Protein AF-A0A8J3X7I3-F1 (afdb_monomer_lite)

Radius of gyration: 21.03 Å; chains: 1; bounding box: 49×40×66 Å

Sequence (236 aa):
MTLHIAAPLAALLHTAAGRTGPAEAATWFATVTGHDGFTVTDEAVADVLASQPSLATVLTDNDQQRYAGVLTAPPTEVRLLVPAQRVNHSVGAGYGAVLGELQFQTAMGTDPSHERLCGLEAHALFAWASHRGDINMRHQFAHFGVQWLSVLLNFGQRRGEQGEWTAAVDAANWLTGVVGQLLPYAMIDRKVRDNVTAALDWQRSVYAAVGDTAAVRGVEEAAAVVASFDHGPPGR

pLDDT: mean 87.76, std 11.7, range [37.84, 98.38]

Foldseek 3Di:
DPQLVVLLVQLLVCVLLVNVVSNVVSVVSNCVVPNPPDDHDPVSSVVCCLQAPDPCRLCVQVVNNVCCQQQHDRSHDPDDDQRQNRHDLLCLLVQLLVLLVSLPDVSCVVRNNSSLVSLVSSLSSLVSNVVVVRVCCVVPVLPSLLSNLSSLLVNLVVCVVVVVLVSNLVSLVSNVVSLVVLLVVLLPDVVSLVSSLVSLVSSLVSCVVVVVPVSNVVSVVSNVSSVCSVVPDDDD

Secondary structure (DSSP, 8-state):
--HHHHHHHHHHHHHHTT-HHHHHHHHHHHHHTT-TT----HHHHHHHHHHS--HHHHHHHTT-GGGHHHH---TTSSS---HHHHS-GGGHHHHHHHHHHHTT-GGGGG-HHHHHHHHHHHHHHHHHHHHTT-HHHHHTHHHHHHHHHHHHHHHHHHHHHTT-HHHHHHHHHHHHHHHHHHHHHHTT-HHHHHHHHHHHHHHHHHHHHTT-HHHHHHHHHHHHHHHHTTSPPPP-

Organism: NCBI:txid58121

Structure (mmCIF, N/CA/C/O backbone):
data_AF-A0A8J3X7I3-F1
#
_entry.id   AF-A0A8J3X7I3-F1
#
loop_
_atom_site.group_PDB
_atom_site.id
_atom_site.type_symbol
_atom_site.label_atom_id
_atom_site.label_alt_id
_atom_site.label_comp_id
_atom_site.label_asym_id
_atom_site.label_entity_id
_atom_site.label_seq_id
_atom_site.pdbx_PDB_ins_code
_atom_site.Cartn_x
_atom_site.Cartn_y
_atom_site.Cartn_z
_atom_site.occupancy
_atom_site.B_iso_or_equiv
_atom_site.auth_seq_id
_atom_site.auth_comp_id
_atom_site.auth_asym_id
_atom_site.auth_atom_id
_atom_site.pdbx_PDB_model_num
ATOM 1 N N . MET A 1 1 ? 0.019 20.765 24.587 1.00 53.16 1 MET A N 1
ATOM 2 C CA . MET A 1 1 ? -1.135 21.019 23.696 1.00 53.16 1 MET A CA 1
ATOM 3 C C . MET A 1 1 ? -1.639 19.752 22.991 1.00 53.16 1 MET A C 1
ATOM 5 O O . MET A 1 1 ? -2.819 19.674 22.708 1.00 53.16 1 MET A O 1
ATOM 9 N N . THR A 1 2 ? -0.802 18.734 22.761 1.00 65.50 2 THR A N 1
ATOM 10 C CA . THR A 1 2 ? -1.153 17.516 21.994 1.00 65.50 2 THR A CA 1
ATOM 11 C C . THR A 1 2 ? -1.944 16.447 22.764 1.00 65.50 2 THR A C 1
ATOM 13 O O . THR A 1 2 ? -2.747 15.744 22.163 1.00 65.50 2 THR A O 1
ATOM 16 N N . LEU A 1 3 ? -1.769 16.336 24.087 1.00 64.31 3 LEU A N 1
ATOM 17 C CA . LEU A 1 3 ? -2.444 15.319 24.919 1.00 64.31 3 LEU A CA 1
ATOM 18 C C . LEU A 1 3 ? -3.970 15.495 25.001 1.00 64.31 3 LEU A C 1
ATOM 20 O O . LEU A 1 3 ? -4.688 14.503 24.998 1.00 64.31 3 LEU A O 1
ATOM 24 N N . HIS A 1 4 ? -4.433 16.748 24.992 1.00 72.12 4 HIS A N 1
ATOM 25 C CA . HIS A 1 4 ? -5.846 17.144 24.985 1.00 72.12 4 HIS A CA 1
ATOM 26 C C . HIS A 1 4 ? -6.618 16.516 23.812 1.00 72.12 4 HIS A C 1
ATOM 28 O O . HIS A 1 4 ? -7.712 16.017 23.984 1.00 72.12 4 HIS A O 1
ATOM 34 N N . ILE A 1 5 ? -6.031 16.442 22.618 1.00 79.38 5 ILE A N 1
ATOM 35 C CA . ILE A 1 5 ? -6.707 15.835 21.457 1.00 79.38 5 ILE A CA 1
ATOM 36 C C . ILE A 1 5 ? -6.419 14.330 21.376 1.00 79.38 5 ILE A C 1
ATOM 38 O O . ILE A 1 5 ? -7.278 13.540 20.984 1.00 79.38 5 ILE A O 1
ATOM 42 N N . ALA A 1 6 ? -5.213 13.914 21.770 1.00 85.81 6 ALA A N 1
ATOM 43 C CA . ALA A 1 6 ? -4.769 12.535 21.619 1.00 85.81 6 ALA A CA 1
ATOM 44 C C . ALA A 1 6 ? -5.525 11.546 22.518 1.00 85.81 6 ALA A C 1
ATOM 46 O O . ALA A 1 6 ? -5.828 10.448 22.060 1.00 85.81 6 ALA A O 1
ATOM 47 N N . ALA A 1 7 ? -5.834 11.902 23.771 1.00 88.12 7 ALA A N 1
ATOM 48 C CA . ALA A 1 7 ? -6.486 10.977 24.701 1.00 88.12 7 ALA A CA 1
ATOM 49 C C . ALA A 1 7 ? -7.956 10.669 24.333 1.00 88.12 7 ALA A C 1
ATOM 51 O O . ALA A 1 7 ? -8.289 9.484 24.257 1.00 88.12 7 ALA A O 1
ATOM 52 N N . PRO A 1 8 ? -8.811 11.661 23.998 1.00 89.38 8 PRO A N 1
ATOM 53 C CA . PRO A 1 8 ? -10.155 11.403 23.471 1.00 89.38 8 PRO A CA 1
ATOM 54 C C . PRO A 1 8 ? -10.151 10.563 22.191 1.00 89.38 8 PRO A C 1
ATOM 56 O O . PRO A 1 8 ? -10.915 9.606 22.066 1.00 89.38 8 PRO A O 1
ATOM 59 N N . LEU A 1 9 ? -9.253 10.881 21.251 1.00 88.44 9 LEU A N 1
ATOM 60 C CA . LEU A 1 9 ? -9.137 10.133 20.001 1.00 88.44 9 LEU A CA 1
ATOM 61 C C . LEU A 1 9 ? -8.673 8.694 20.255 1.00 88.44 9 LEU A C 1
ATOM 63 O O . LEU A 1 9 ? -9.234 7.759 19.693 1.00 88.44 9 LEU A O 1
ATOM 67 N N . ALA A 1 10 ? -7.682 8.496 21.126 1.00 88.38 10 ALA A N 1
ATOM 68 C CA . ALA A 1 10 ? -7.236 7.164 21.510 1.00 88.38 10 ALA A CA 1
ATOM 69 C C . ALA A 1 10 ? -8.376 6.366 22.155 1.00 88.38 10 ALA A C 1
ATOM 71 O O . ALA A 1 10 ? -8.582 5.215 21.780 1.00 88.38 10 ALA A O 1
ATOM 72 N N . ALA A 1 11 ? -9.147 6.966 23.065 1.00 91.19 11 ALA A N 1
ATOM 73 C CA . ALA A 1 11 ? -10.292 6.315 23.699 1.00 91.19 11 ALA A CA 1
ATOM 74 C C . ALA A 1 11 ? -11.327 5.855 22.666 1.00 91.19 11 ALA A C 1
ATOM 76 O O . ALA A 1 11 ? -11.742 4.694 22.692 1.00 91.19 11 ALA A O 1
ATOM 77 N N . LEU A 1 12 ? -11.669 6.722 21.710 1.00 90.50 12 LEU A N 1
ATOM 78 C CA . LEU A 1 12 ? -12.562 6.388 20.604 1.00 90.50 12 LEU A CA 1
ATOM 79 C C . LEU A 1 12 ? -12.009 5.234 19.751 1.00 90.50 12 LEU A C 1
ATOM 81 O O . LEU A 1 12 ? -12.696 4.235 19.553 1.00 90.50 12 LEU A O 1
ATOM 85 N N . LEU A 1 13 ? -10.752 5.318 19.304 1.00 87.25 13 LEU A N 1
ATOM 86 C CA . LEU A 1 13 ? -10.122 4.290 18.463 1.00 87.25 13 LEU A CA 1
ATOM 87 C C . LEU A 1 13 ? -9.959 2.948 19.191 1.00 87.25 13 LEU A C 1
ATOM 89 O O . LEU A 1 13 ? -10.088 1.885 18.585 1.00 87.25 13 LEU A O 1
ATOM 93 N N . HIS A 1 14 ? -9.652 2.963 20.489 1.00 87.19 14 HIS A N 1
ATOM 94 C CA . HIS A 1 14 ? -9.585 1.752 21.305 1.00 87.19 14 HIS A CA 1
ATOM 95 C C . HIS A 1 14 ? -10.973 1.132 21.488 1.00 87.19 14 HIS A C 1
ATOM 97 O O . HIS A 1 14 ? -11.094 -0.085 21.357 1.00 87.19 14 HIS A O 1
ATOM 103 N N . THR A 1 15 ? -12.004 1.950 21.713 1.00 88.81 15 THR A N 1
ATOM 104 C CA . THR A 1 15 ? -13.397 1.491 21.833 1.00 88.81 15 THR A CA 1
ATOM 105 C C . THR A 1 15 ? -13.889 0.882 20.525 1.00 88.81 15 THR A C 1
ATOM 107 O O . THR A 1 15 ? -14.350 -0.256 20.528 1.00 88.81 15 THR A O 1
ATOM 110 N N . ALA A 1 16 ? -13.703 1.576 19.397 1.00 84.88 16 ALA A N 1
ATOM 111 C CA . ALA A 1 16 ? -14.067 1.071 18.073 1.00 84.88 16 ALA A CA 1
ATOM 112 C C . ALA A 1 16 ? -13.325 -0.226 17.726 1.00 84.88 16 ALA A C 1
ATOM 114 O O . ALA A 1 16 ? -13.896 -1.151 17.161 1.00 84.88 16 ALA A O 1
ATOM 115 N N . ALA A 1 17 ? -12.067 -0.347 18.150 1.00 79.75 17 ALA A N 1
ATOM 116 C CA . ALA A 1 17 ? -11.298 -1.575 18.002 1.00 79.75 17 ALA A CA 1
ATOM 117 C C . ALA A 1 17 ? -11.680 -2.684 19.004 1.00 79.75 17 ALA A C 1
ATOM 119 O O . ALA A 1 17 ? -11.009 -3.707 19.007 1.00 79.75 17 ALA A O 1
ATOM 120 N N . GLY A 1 18 ? -12.669 -2.505 19.888 1.00 83.00 18 GLY A N 1
ATOM 121 C CA . GLY A 1 18 ? -13.070 -3.505 20.890 1.00 83.00 18 GLY A CA 1
ATOM 122 C C . GLY A 1 18 ? -12.068 -3.715 22.038 1.00 83.00 18 GLY A C 1
ATOM 123 O O . GLY A 1 18 ? -12.099 -4.748 22.706 1.00 83.00 18 GLY A O 1
ATOM 124 N N . ARG A 1 19 ? -11.160 -2.760 22.276 1.00 83.50 19 ARG A N 1
ATOM 125 C CA . ARG A 1 19 ? -10.078 -2.837 23.277 1.00 83.50 19 ARG A CA 1
ATOM 126 C C . ARG A 1 19 ? -10.463 -2.130 24.573 1.00 83.50 19 ARG A C 1
ATOM 128 O O . ARG A 1 19 ? -10.052 -0.993 24.798 1.00 83.50 19 ARG A O 1
ATOM 135 N N . THR A 1 20 ? -11.198 -2.821 25.442 1.00 85.75 20 THR A N 1
ATOM 136 C CA . THR A 1 20 ? -11.762 -2.255 26.684 1.00 85.75 20 THR A CA 1
ATOM 137 C C . THR A 1 20 ? -10.710 -1.652 27.621 1.00 85.75 20 THR A C 1
ATOM 139 O O . THR A 1 20 ? -10.791 -0.470 27.930 1.00 85.75 20 THR A O 1
ATOM 142 N N . GLY A 1 21 ? -9.666 -2.397 28.002 1.00 86.56 21 GLY A N 1
ATOM 143 C CA . GLY A 1 21 ? -8.639 -1.897 28.934 1.00 86.56 21 GLY A CA 1
ATOM 144 C C . GLY A 1 21 ? -7.911 -0.629 28.447 1.00 86.56 21 GLY A C 1
ATOM 145 O O . GLY A 1 21 ? -7.879 0.376 29.157 1.00 86.56 21 GLY A O 1
ATOM 146 N N . PRO A 1 22 ? -7.345 -0.618 27.225 1.00 87.88 22 PRO A N 1
ATOM 147 C CA . PRO A 1 22 ? -6.772 0.595 26.641 1.00 87.88 22 PRO A CA 1
ATOM 148 C C . PRO A 1 22 ? -7.774 1.746 26.449 1.00 87.88 22 PRO A C 1
ATOM 150 O O . PRO A 1 22 ? -7.390 2.904 26.609 1.00 87.88 22 PRO A O 1
ATOM 153 N N . ALA A 1 23 ? -9.042 1.453 26.132 1.00 89.25 23 ALA A N 1
ATOM 154 C CA . ALA A 1 23 ? -10.087 2.470 26.007 1.00 89.25 23 ALA A CA 1
ATOM 155 C C . ALA A 1 23 ? -10.392 3.141 27.352 1.00 89.25 23 ALA A C 1
ATOM 157 O O . ALA A 1 23 ? -10.461 4.369 27.420 1.00 89.25 23 ALA A O 1
ATOM 158 N N . GLU A 1 24 ? -10.500 2.360 28.428 1.00 90.19 24 GLU A N 1
ATOM 159 C CA . GLU A 1 24 ? -10.678 2.865 29.794 1.00 90.19 24 GLU A CA 1
ATOM 160 C C . GLU A 1 24 ? -9.490 3.732 30.223 1.00 90.19 24 GLU A C 1
ATOM 162 O O . GLU A 1 24 ? -9.681 4.840 30.726 1.00 90.19 24 GLU A O 1
ATOM 167 N N . ALA A 1 25 ? -8.260 3.280 29.954 1.00 89.88 25 ALA A N 1
ATOM 168 C CA . ALA A 1 25 ? -7.055 4.049 30.258 1.00 89.88 25 ALA A CA 1
ATOM 169 C C . ALA A 1 25 ? -7.019 5.386 29.497 1.00 89.88 25 ALA A C 1
ATOM 171 O O . ALA A 1 25 ? -6.748 6.431 30.088 1.00 89.88 25 ALA A O 1
ATOM 172 N N . ALA A 1 26 ? -7.324 5.376 28.197 1.00 91.00 26 ALA A N 1
ATOM 173 C CA . ALA A 1 26 ? -7.368 6.590 27.385 1.00 91.00 26 ALA A CA 1
ATOM 174 C C . ALA A 1 26 ? -8.502 7.539 27.811 1.00 91.00 26 ALA A C 1
ATOM 176 O O . ALA A 1 26 ? -8.297 8.751 27.850 1.00 91.00 26 ALA A O 1
ATOM 177 N N . THR A 1 27 ? -9.659 6.997 28.204 1.00 90.81 27 THR A N 1
ATOM 178 C CA . THR A 1 27 ? -10.784 7.772 28.757 1.00 90.81 27 THR A CA 1
ATOM 179 C C . THR A 1 27 ? -10.383 8.439 30.069 1.00 90.81 27 THR A C 1
ATOM 181 O O . THR A 1 27 ? -10.600 9.635 30.241 1.00 90.81 27 THR A O 1
ATOM 184 N N . TRP A 1 28 ? -9.711 7.710 30.966 1.00 91.00 28 TRP A N 1
ATOM 185 C CA . TRP A 1 28 ? -9.169 8.279 32.200 1.00 91.00 28 TRP A CA 1
ATOM 186 C C . TRP A 1 28 ? -8.183 9.421 31.920 1.00 91.00 28 TRP A C 1
ATOM 188 O O . TRP A 1 28 ? -8.292 10.489 32.526 1.00 91.00 28 TRP A O 1
ATOM 198 N N . PHE A 1 29 ? -7.269 9.235 30.958 1.00 89.50 29 PHE A N 1
ATOM 199 C CA . PHE A 1 29 ? -6.343 10.287 30.529 1.00 89.50 29 PHE A CA 1
ATOM 200 C C . PHE A 1 29 ? -7.062 11.509 29.941 1.00 89.50 29 PHE A C 1
ATOM 202 O O . PHE A 1 29 ? -6.648 12.638 30.208 1.00 89.50 29 PHE A O 1
ATOM 209 N N . ALA A 1 30 ? -8.133 11.314 29.170 1.00 89.69 30 ALA A N 1
ATOM 210 C CA . ALA A 1 30 ? -8.941 12.408 28.633 1.00 89.69 30 ALA A CA 1
ATOM 211 C C . ALA A 1 30 ? -9.572 13.233 29.766 1.00 89.69 30 ALA A C 1
ATOM 213 O O . ALA A 1 30 ? -9.438 14.458 29.777 1.00 89.69 30 ALA A O 1
ATOM 214 N N . THR A 1 31 ? -10.155 12.570 30.769 1.00 87.62 31 THR A N 1
ATOM 215 C CA . THR A 1 31 ? -10.728 13.231 31.950 1.00 87.62 31 THR A CA 1
ATOM 216 C C . THR A 1 31 ? -9.675 14.053 32.694 1.00 87.62 31 THR A C 1
ATOM 218 O O . THR A 1 31 ? -9.829 15.262 32.848 1.00 87.62 31 THR A O 1
ATOM 221 N N . VAL A 1 32 ? -8.539 13.452 33.076 1.00 88.44 32 VAL A N 1
ATOM 222 C CA . VAL A 1 32 ? -7.513 14.156 33.881 1.00 88.44 32 VAL A CA 1
ATOM 223 C C . VAL A 1 32 ? -6.770 15.257 33.111 1.00 88.44 32 VAL A C 1
ATOM 225 O O . VAL A 1 32 ? -6.079 16.070 33.723 1.00 88.44 32 VAL A O 1
ATOM 228 N N . THR A 1 33 ? -6.893 15.299 31.780 1.00 87.50 33 THR A N 1
ATOM 229 C CA . THR A 1 33 ? -6.315 16.353 30.925 1.00 87.50 33 THR A CA 1
ATOM 230 C C . THR A 1 33 ? -7.308 17.459 30.556 1.00 87.50 33 THR A C 1
ATOM 232 O O . THR A 1 33 ? -6.971 18.325 29.746 1.00 87.50 33 THR A O 1
ATOM 235 N N . GLY A 1 34 ? -8.487 17.487 31.190 1.00 84.56 34 GLY A N 1
ATOM 236 C CA . GLY A 1 34 ? -9.445 18.592 31.090 1.00 84.56 34 GLY A CA 1
ATOM 237 C C . GLY A 1 34 ? -10.689 18.301 30.252 1.00 84.56 34 GLY A C 1
ATOM 238 O O . GLY A 1 34 ? -11.393 19.242 29.893 1.00 84.56 34 GLY A O 1
ATOM 239 N N . HIS A 1 35 ? -10.977 17.032 29.940 1.00 84.00 35 HIS A N 1
ATOM 240 C CA . HIS A 1 35 ? -12.258 16.621 29.358 1.00 84.00 35 HIS A CA 1
ATOM 241 C C . HIS A 1 35 ? -13.149 15.943 30.395 1.00 84.00 35 HIS A C 1
ATOM 243 O O . HIS A 1 35 ? -13.498 14.767 30.268 1.00 84.00 35 HIS A O 1
ATOM 249 N N . ASP A 1 36 ? -13.511 16.684 31.438 1.00 81.44 36 ASP A N 1
ATOM 250 C CA . ASP A 1 36 ? -14.436 16.184 32.450 1.00 81.44 36 ASP A CA 1
ATOM 251 C C . ASP A 1 36 ? -15.748 15.722 31.801 1.00 81.44 36 ASP A C 1
ATOM 253 O O . ASP A 1 36 ? -16.371 16.442 31.021 1.00 81.44 36 ASP A O 1
ATOM 257 N N . GLY A 1 37 ? -16.156 14.488 32.107 1.00 77.69 37 GLY A N 1
ATOM 258 C CA . GLY A 1 37 ? -17.366 13.885 31.545 1.00 77.69 37 GLY A CA 1
ATOM 259 C C . GLY A 1 37 ? -17.243 13.415 30.091 1.00 77.69 37 GLY A C 1
ATOM 260 O O . GLY A 1 37 ? -18.266 13.109 29.477 1.00 77.69 37 GLY A O 1
ATOM 261 N N . PHE A 1 38 ? -16.030 13.334 29.529 1.00 85.12 38 PHE A N 1
ATOM 262 C CA . PHE A 1 38 ? -15.828 12.721 28.218 1.00 85.12 38 PHE A CA 1
ATOM 263 C C . PHE A 1 38 ? -16.335 11.280 28.201 1.00 85.12 38 PHE A C 1
ATOM 265 O O . PHE A 1 38 ? -15.964 10.452 29.034 1.00 85.12 38 PHE A O 1
ATOM 272 N N . THR A 1 39 ? -17.169 10.988 27.210 1.00 86.88 39 THR A N 1
ATOM 273 C CA . THR A 1 39 ? -17.680 9.651 26.931 1.00 86.88 39 THR A CA 1
ATOM 274 C C . THR A 1 39 ? -17.579 9.396 25.437 1.00 86.88 39 THR A C 1
ATOM 276 O O . THR A 1 39 ? -17.809 10.287 24.619 1.00 86.88 39 THR A O 1
ATOM 279 N N . VAL A 1 40 ? -17.195 8.174 25.083 1.00 89.56 40 VAL A N 1
ATOM 280 C CA . VAL A 1 40 ? -17.241 7.708 23.700 1.00 89.56 40 VAL A CA 1
ATOM 281 C C . VAL A 1 40 ? -18.683 7.311 23.397 1.00 89.56 40 VAL A C 1
ATOM 283 O O . VAL A 1 40 ? -19.269 6.532 24.145 1.00 89.56 40 VAL A O 1
ATOM 286 N N . THR A 1 41 ? -19.259 7.862 22.330 1.00 91.38 41 THR A N 1
ATOM 287 C CA . THR A 1 41 ? -20.628 7.548 21.903 1.00 91.38 41 THR A CA 1
ATOM 288 C C . THR A 1 41 ? -20.638 6.417 20.878 1.00 91.38 41 THR A C 1
ATOM 290 O O . THR A 1 41 ? -19.695 6.269 20.097 1.00 91.38 41 THR A O 1
ATOM 293 N N . ASP A 1 42 ? -21.732 5.655 20.836 1.00 89.88 42 ASP A N 1
ATOM 294 C CA . ASP A 1 42 ? -21.923 4.590 19.842 1.00 89.88 42 ASP A CA 1
ATOM 295 C C . ASP A 1 42 ? -21.912 5.135 18.404 1.00 89.88 42 ASP A C 1
ATOM 297 O O . ASP A 1 42 ? -21.394 4.488 17.500 1.00 89.88 42 ASP A O 1
ATOM 301 N N . GLU A 1 43 ? -22.426 6.352 18.197 1.00 91.31 43 GLU A N 1
ATOM 302 C CA . GLU A 1 43 ? -22.405 7.047 16.903 1.00 91.31 43 GLU A CA 1
ATOM 303 C C . GLU A 1 43 ? -20.971 7.328 16.433 1.00 91.31 43 GLU A C 1
ATOM 305 O O . GLU A 1 43 ? -20.599 6.946 15.327 1.00 91.31 43 GLU A O 1
ATOM 310 N N . ALA A 1 44 ? -20.117 7.886 17.300 1.00 87.31 44 ALA A N 1
ATOM 311 C CA . ALA A 1 44 ? -18.719 8.138 16.955 1.00 87.31 44 ALA A CA 1
ATOM 312 C C . ALA A 1 44 ? -17.954 6.833 16.676 1.00 87.31 44 ALA A C 1
ATOM 314 O O . ALA A 1 44 ? -17.072 6.790 15.816 1.00 87.31 44 ALA A O 1
ATOM 315 N N . VAL A 1 45 ? -18.285 5.756 17.397 1.00 86.44 45 VAL A N 1
ATOM 316 C CA . VAL A 1 45 ? -17.730 4.421 17.139 1.00 86.44 45 VAL A CA 1
ATOM 317 C C . VAL A 1 45 ? -18.165 3.906 15.769 1.00 86.44 45 VAL A C 1
ATOM 319 O O . VAL A 1 45 ? -17.321 3.409 15.021 1.00 86.44 45 VAL A O 1
ATOM 322 N N . ALA A 1 46 ? -19.445 4.048 15.421 1.00 84.00 46 ALA A N 1
ATOM 323 C CA . ALA A 1 46 ? -19.968 3.649 14.119 1.00 84.00 46 ALA A CA 1
ATOM 324 C C . ALA A 1 46 ? -19.286 4.414 12.973 1.00 84.00 46 ALA A C 1
ATOM 326 O O . ALA A 1 46 ? -18.876 3.789 11.995 1.00 84.00 46 ALA A O 1
ATOM 327 N N . ASP A 1 47 ? -19.066 5.722 13.125 1.00 84.00 47 ASP A N 1
ATOM 328 C CA . ASP A 1 47 ? -18.361 6.546 12.134 1.00 84.00 47 ASP A CA 1
ATOM 329 C C . ASP A 1 47 ? -16.903 6.103 11.927 1.00 84.00 47 ASP A C 1
ATOM 331 O O . ASP A 1 47 ? -16.398 6.039 10.798 1.00 84.00 47 ASP A O 1
ATOM 335 N N . VAL A 1 48 ? -16.203 5.750 13.011 1.00 84.31 48 VAL A N 1
ATOM 336 C CA . VAL A 1 48 ? -14.844 5.196 12.915 1.00 84.31 48 VAL A CA 1
ATOM 337 C C . VAL A 1 48 ? -14.858 3.850 12.202 1.00 84.31 48 VAL A C 1
ATOM 339 O O . VAL A 1 48 ? -14.050 3.641 11.303 1.00 84.31 48 VAL A O 1
ATOM 342 N N . LEU A 1 49 ? -15.777 2.951 12.553 1.00 79.56 49 LEU A N 1
ATOM 343 C CA . LEU A 1 49 ? -15.867 1.633 11.922 1.00 79.56 49 LEU A CA 1
ATOM 344 C C . LEU A 1 49 ? -16.230 1.720 10.435 1.00 79.56 49 LEU A C 1
ATOM 346 O O . LEU A 1 49 ? -15.676 0.967 9.638 1.00 79.56 49 LEU A O 1
ATOM 350 N N . ALA A 1 50 ? -17.096 2.661 10.056 1.00 76.88 50 ALA A N 1
ATOM 351 C CA . ALA A 1 50 ? -17.456 2.912 8.663 1.00 76.88 50 ALA A CA 1
ATOM 352 C C . ALA A 1 50 ? -16.289 3.497 7.849 1.00 76.88 50 ALA A C 1
ATOM 354 O O . ALA A 1 50 ? -16.152 3.223 6.662 1.00 76.88 50 ALA A O 1
ATOM 355 N N . SER A 1 51 ? -15.427 4.304 8.472 1.00 75.19 51 SER A N 1
ATOM 356 C CA . SER A 1 51 ? -14.279 4.921 7.791 1.00 75.19 51 SER A CA 1
ATOM 357 C C . SER A 1 51 ? -12.996 4.080 7.845 1.00 75.19 51 SER A C 1
ATOM 359 O O . SER A 1 51 ? -12.082 4.298 7.037 1.00 75.19 51 SER A O 1
ATOM 361 N N . GLN A 1 52 ? 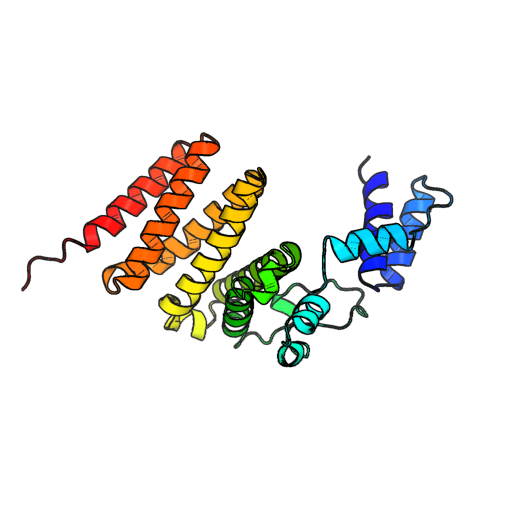-12.911 3.135 8.784 1.00 78.75 52 GLN A N 1
ATOM 362 C CA . GLN A 1 52 ? -11.764 2.266 9.049 1.00 78.75 52 GLN A CA 1
ATOM 363 C C . GLN A 1 52 ? -12.247 0.847 9.396 1.00 78.75 52 GLN A C 1
ATOM 365 O O . GLN A 1 52 ? -12.221 0.449 10.566 1.00 78.75 52 GLN A O 1
ATOM 370 N N . PRO A 1 53 ? -12.678 0.063 8.393 1.00 80.19 53 PRO A N 1
ATOM 371 C CA . PRO A 1 53 ? -13.115 -1.304 8.628 1.00 80.19 53 PRO A CA 1
ATOM 372 C C . PRO A 1 53 ? -11.961 -2.142 9.186 1.00 80.19 53 PRO A C 1
ATOM 374 O O . PRO A 1 53 ? -10.783 -1.912 8.896 1.00 80.19 53 PRO A O 1
ATOM 377 N N . SER A 1 54 ? -12.293 -3.156 9.980 1.00 82.75 54 SER A N 1
ATOM 378 C CA . SER A 1 54 ? -11.300 -4.140 10.411 1.00 82.75 54 SER A CA 1
ATOM 379 C C . SER A 1 54 ? -10.992 -5.120 9.276 1.00 82.75 54 SER A C 1
ATOM 381 O O . SER A 1 54 ? -11.861 -5.422 8.459 1.00 82.75 54 SER A O 1
ATOM 383 N N . LEU A 1 55 ? -9.790 -5.709 9.255 1.00 86.62 55 LEU A N 1
ATOM 384 C CA . LEU A 1 55 ? -9.475 -6.739 8.257 1.00 86.62 55 LEU A CA 1
ATOM 385 C C . LEU A 1 55 ? -10.406 -7.959 8.384 1.00 86.62 55 LEU A C 1
ATOM 387 O O . LEU A 1 55 ? -10.734 -8.582 7.383 1.00 86.62 55 LEU A O 1
ATOM 391 N N . ALA A 1 56 ? -10.887 -8.276 9.590 1.00 85.75 56 ALA A N 1
ATOM 392 C CA . ALA A 1 56 ? -11.877 -9.336 9.792 1.00 85.75 56 ALA A CA 1
ATOM 393 C C . ALA A 1 56 ? -13.222 -9.016 9.121 1.00 85.75 56 ALA A C 1
ATOM 395 O O . ALA A 1 56 ? -13.815 -9.899 8.500 1.00 85.75 56 ALA A O 1
ATOM 396 N N . THR A 1 57 ? -13.667 -7.759 9.206 1.00 84.12 57 THR A N 1
ATOM 397 C CA . THR A 1 57 ? -14.865 -7.256 8.517 1.00 84.12 57 THR A CA 1
ATOM 398 C C . THR A 1 57 ? -14.689 -7.372 7.009 1.00 84.12 57 THR A C 1
ATOM 400 O O . THR A 1 57 ? -15.455 -8.077 6.364 1.00 84.12 57 THR A O 1
ATOM 403 N N . VAL A 1 58 ? -13.596 -6.821 6.466 1.00 87.12 58 VAL A N 1
ATOM 404 C CA . VAL A 1 58 ? -13.310 -6.862 5.022 1.00 87.12 58 VAL A CA 1
ATOM 405 C C . VAL A 1 58 ? -13.272 -8.296 4.486 1.00 87.12 58 VAL A C 1
ATOM 407 O O . VAL A 1 58 ? -13.859 -8.578 3.443 1.00 87.12 58 VAL A O 1
ATOM 410 N N . LEU A 1 59 ? -12.623 -9.221 5.203 1.00 89.25 59 LEU A N 1
ATOM 411 C CA . LEU A 1 59 ? -12.579 -10.633 4.811 1.00 89.25 59 LEU A CA 1
ATOM 412 C C . LEU A 1 59 ? -13.952 -11.311 4.891 1.00 89.25 59 LEU A C 1
ATOM 414 O O . LEU A 1 59 ? -14.220 -12.212 4.102 1.00 89.25 59 LEU A O 1
ATOM 418 N N . THR A 1 60 ? -14.806 -10.915 5.835 1.00 88.19 60 THR A N 1
ATOM 419 C CA . THR A 1 60 ? -16.162 -11.466 5.964 1.00 88.19 60 THR A CA 1
ATOM 420 C C . THR A 1 60 ? -17.060 -10.978 4.840 1.00 88.19 60 THR A C 1
ATOM 422 O O . THR A 1 60 ? -17.720 -11.795 4.207 1.00 88.19 60 THR A O 1
ATOM 425 N N . ASP A 1 61 ? -17.016 -9.685 4.540 1.00 85.88 61 ASP A N 1
ATOM 426 C CA . ASP A 1 61 ? -17.872 -9.061 3.529 1.00 85.88 61 ASP A CA 1
ATOM 427 C C . ASP A 1 61 ? -17.504 -9.475 2.094 1.00 85.88 61 ASP A C 1
ATOM 429 O O . ASP A 1 61 ? -18.282 -9.266 1.170 1.00 85.88 61 ASP A O 1
ATOM 433 N N . ASN A 1 62 ? -16.325 -10.080 1.903 1.00 85.81 62 ASN A N 1
ATOM 434 C CA . ASN A 1 62 ? -15.817 -10.533 0.603 1.00 85.81 62 ASN A CA 1
ATOM 435 C C . ASN A 1 62 ? -15.665 -12.062 0.500 1.00 85.81 62 ASN A C 1
ATOM 437 O O . ASN A 1 62 ? -14.927 -12.553 -0.359 1.00 85.81 62 ASN A O 1
ATOM 441 N N . ASP A 1 63 ? -16.323 -12.824 1.380 1.00 88.31 63 ASP A N 1
ATOM 442 C CA . ASP A 1 63 ? -16.305 -14.297 1.379 1.00 88.31 63 ASP A CA 1
ATOM 443 C C . ASP A 1 63 ? -14.890 -14.913 1.459 1.00 88.31 63 ASP A C 1
ATOM 445 O O . ASP A 1 63 ? -14.574 -15.953 0.873 1.00 88.31 63 ASP A O 1
ATOM 449 N N . GLN A 1 64 ? -13.999 -14.260 2.209 1.00 90.06 64 GLN A N 1
ATOM 450 C CA . GLN A 1 64 ? -12.606 -14.660 2.423 1.00 90.06 64 GLN A CA 1
ATOM 451 C C . GLN A 1 64 ? -12.327 -15.117 3.865 1.00 90.06 64 GLN A C 1
ATOM 453 O O . GLN A 1 64 ? -11.179 -15.092 4.324 1.00 90.06 64 GLN A O 1
ATOM 458 N N . GLN A 1 65 ? -13.343 -15.599 4.590 1.00 88.19 65 GLN A N 1
ATOM 459 C CA . GLN A 1 65 ? -13.233 -15.990 6.006 1.00 88.19 65 GLN A CA 1
ATOM 460 C C . GLN A 1 65 ? -12.195 -17.102 6.240 1.00 88.19 65 GLN A C 1
ATOM 462 O O . GLN A 1 65 ? -11.640 -17.216 7.333 1.00 88.19 65 GLN A O 1
ATOM 467 N N . ARG A 1 66 ? -11.848 -17.874 5.200 1.00 90.94 66 ARG A N 1
ATOM 468 C CA . ARG A 1 66 ? -10.758 -18.866 5.229 1.00 90.94 66 ARG A CA 1
ATOM 469 C C . ARG A 1 66 ? -9.401 -18.287 5.648 1.00 90.94 66 ARG A C 1
ATOM 471 O O . ARG A 1 66 ? -8.569 -19.029 6.159 1.00 90.94 66 ARG A O 1
ATOM 478 N N . TYR A 1 67 ? -9.172 -16.987 5.448 1.00 88.56 67 TYR A N 1
ATOM 479 C CA . TYR A 1 67 ? -7.931 -16.322 5.853 1.00 88.56 67 TYR A CA 1
ATOM 480 C C . TYR A 1 67 ? -8.012 -15.671 7.237 1.00 88.56 67 TYR A C 1
ATOM 482 O O . TYR A 1 67 ? -6.977 -15.276 7.775 1.00 88.56 67 TYR A O 1
ATOM 490 N N . ALA A 1 68 ? -9.201 -15.581 7.846 1.00 85.31 68 ALA A N 1
ATOM 491 C CA . ALA A 1 68 ? -9.394 -14.871 9.109 1.00 85.31 68 ALA A CA 1
ATOM 492 C C . ALA A 1 68 ? -8.512 -15.442 10.229 1.00 85.31 68 ALA A C 1
ATOM 494 O O . ALA A 1 68 ? -7.860 -14.684 10.942 1.00 85.31 68 ALA A O 1
ATOM 495 N N . GLY A 1 69 ? -8.393 -16.771 10.318 1.00 82.56 69 GLY A N 1
ATOM 496 C CA . GLY A 1 69 ? -7.575 -17.436 11.339 1.00 82.56 69 GLY A CA 1
ATOM 497 C C . GLY A 1 69 ? -6.061 -17.201 11.230 1.00 82.56 69 GLY A C 1
ATOM 498 O O . GLY A 1 69 ? -5.336 -17.595 12.137 1.00 82.56 69 GLY A O 1
ATOM 499 N N . VAL A 1 70 ? -5.577 -16.589 10.142 1.00 85.12 70 VAL A N 1
ATOM 500 C CA . VAL A 1 70 ? -4.143 -16.325 9.921 1.00 85.12 70 VAL A CA 1
ATOM 501 C C . VAL A 1 70 ? -3.841 -14.837 9.750 1.00 85.12 70 VAL A C 1
ATOM 503 O O . VAL A 1 70 ? -2.788 -14.367 10.167 1.00 85.12 70 VAL A O 1
ATOM 506 N N . LEU A 1 71 ? -4.746 -14.081 9.128 1.00 85.75 71 LEU A N 1
ATOM 507 C CA . LEU A 1 71 ? -4.540 -12.660 8.839 1.00 85.75 71 LEU A CA 1
ATOM 508 C C . LEU A 1 71 ? -5.122 -11.736 9.895 1.00 85.75 71 LEU A C 1
ATOM 510 O O . LEU A 1 71 ? -4.802 -10.549 9.896 1.00 85.75 71 LEU A O 1
ATOM 514 N N . THR A 1 72 ? -5.956 -12.251 10.792 1.00 84.69 72 THR A N 1
ATOM 515 C CA . THR A 1 72 ? -6.599 -11.459 11.838 1.00 84.69 72 THR A CA 1
ATOM 516 C C . THR A 1 72 ? -6.226 -12.004 13.207 1.00 84.69 72 THR A C 1
ATOM 518 O O . THR A 1 72 ? -5.794 -13.145 13.349 1.00 84.69 72 THR A O 1
ATOM 521 N N . ALA A 1 73 ? -6.370 -11.162 14.219 1.00 76.75 73 ALA A N 1
ATOM 522 C CA . ALA A 1 73 ? -6.243 -11.550 15.611 1.00 76.75 73 ALA A CA 1
ATOM 523 C C . ALA A 1 73 ? -7.417 -10.933 16.373 1.00 76.75 73 ALA A C 1
ATOM 525 O O . ALA A 1 73 ? -7.880 -9.852 15.987 1.00 76.75 73 ALA A O 1
ATOM 526 N N . PRO A 1 74 ? -7.915 -11.591 17.432 1.00 69.12 74 PRO A N 1
ATOM 527 C CA . PRO A 1 74 ? -8.944 -10.993 18.257 1.00 69.12 74 PRO A CA 1
ATOM 528 C C . PRO A 1 74 ? -8.429 -9.669 18.847 1.00 69.12 74 PRO A C 1
ATOM 530 O O . PRO A 1 74 ? -7.252 -9.565 19.204 1.00 69.12 74 PRO A O 1
ATOM 533 N N . PRO A 1 75 ? -9.300 -8.664 19.019 1.00 63.06 75 PRO A N 1
ATOM 534 C CA . PRO A 1 75 ? -8.933 -7.369 19.594 1.00 63.06 75 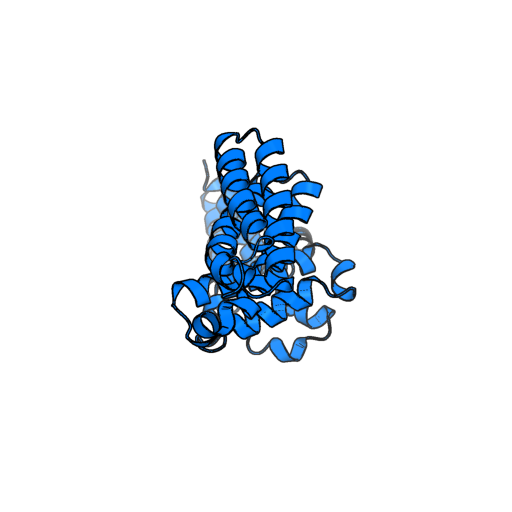PRO A CA 1
ATOM 535 C C . PRO A 1 75 ? -8.582 -7.432 21.090 1.00 63.06 75 PRO A C 1
ATOM 537 O O . PRO A 1 75 ? -8.436 -6.409 21.746 1.00 63.06 75 PRO A O 1
ATOM 540 N N . THR A 1 76 ? -8.450 -8.626 21.661 1.00 57.22 76 THR A N 1
ATOM 541 C CA . THR A 1 76 ? -8.311 -8.863 23.099 1.00 57.22 76 THR A CA 1
ATOM 542 C C . THR A 1 76 ? -6.931 -8.519 23.659 1.00 57.22 76 THR A C 1
ATOM 544 O O . THR A 1 76 ? -6.741 -8.574 24.871 1.00 57.22 76 THR A O 1
ATOM 547 N N . GLU A 1 77 ? -5.955 -8.167 22.820 1.00 48.56 77 GLU A N 1
ATOM 548 C CA . GLU A 1 77 ? -4.613 -7.815 23.280 1.00 48.56 77 GLU A CA 1
ATOM 549 C C . GLU A 1 77 ? -4.428 -6.301 23.474 1.00 48.56 77 GLU A C 1
ATOM 551 O O . GLU A 1 77 ? -4.814 -5.469 22.654 1.00 48.56 77 GLU A O 1
ATOM 556 N N . VAL A 1 78 ? -3.717 -5.935 24.546 1.00 48.91 78 VAL A N 1
ATOM 557 C CA . VAL A 1 78 ? -3.217 -4.567 24.807 1.00 48.91 78 VAL A CA 1
ATOM 558 C C . VAL A 1 78 ? -2.235 -4.101 23.708 1.00 48.91 78 VAL A C 1
ATOM 560 O O . VAL A 1 78 ? -1.869 -2.928 23.642 1.00 48.91 78 VAL A O 1
ATOM 563 N N . ARG A 1 79 ? -1.813 -5.000 22.806 1.00 53.84 79 ARG A N 1
ATOM 564 C CA . ARG A 1 79 ? -0.891 -4.732 21.699 1.00 53.84 79 ARG A CA 1
ATOM 565 C C . ARG A 1 79 ? -1.638 -4.545 20.378 1.00 53.84 79 ARG A C 1
ATOM 567 O O . ARG A 1 79 ? -2.396 -5.405 19.950 1.00 53.84 79 ARG A O 1
ATOM 574 N N . LEU A 1 80 ? -1.359 -3.432 19.696 1.00 61.53 80 LEU A N 1
ATOM 575 C CA . LEU A 1 80 ? -1.652 -3.284 18.270 1.00 61.53 80 LEU A CA 1
ATOM 576 C C . LEU A 1 80 ? -0.711 -4.205 17.497 1.00 61.53 80 LEU A C 1
ATOM 578 O O . LEU A 1 80 ? 0.481 -3.913 17.402 1.00 61.53 80 LEU A O 1
ATOM 582 N N . LEU A 1 81 ? -1.232 -5.314 16.975 1.00 65.94 81 LEU A N 1
ATOM 583 C CA . LEU A 1 81 ? -0.455 -6.167 16.086 1.00 65.94 81 LEU A CA 1
ATOM 584 C C . LEU A 1 81 ? -0.373 -5.516 14.708 1.00 65.94 81 LEU A C 1
ATOM 586 O O . LEU A 1 81 ? -1.397 -5.321 14.050 1.00 65.94 81 LEU A O 1
ATOM 590 N N . VAL A 1 82 ? 0.843 -5.219 14.252 1.00 77.00 82 VAL A N 1
ATOM 591 C CA . VAL A 1 82 ? 1.069 -4.847 12.848 1.00 77.00 82 VAL A CA 1
ATOM 592 C C . VAL A 1 82 ? 0.889 -6.082 11.952 1.00 77.00 82 VAL A C 1
ATOM 594 O O . VAL A 1 82 ? 1.047 -7.203 12.443 1.00 77.00 82 VAL A O 1
ATOM 597 N N . PRO A 1 83 ? 0.603 -5.924 10.647 1.00 80.38 83 PRO A N 1
ATOM 598 C CA . PRO A 1 83 ? 0.314 -7.044 9.738 1.00 80.38 83 PRO A CA 1
ATOM 599 C C . PRO A 1 83 ? 1.314 -8.199 9.827 1.00 80.38 83 PRO A C 1
ATOM 601 O O . PRO A 1 83 ? 0.952 -9.365 9.979 1.00 80.38 83 PRO A O 1
ATOM 604 N N . ALA A 1 84 ? 2.596 -7.848 9.859 1.00 81.25 84 ALA A N 1
ATOM 605 C CA . ALA A 1 84 ? 3.707 -8.783 9.951 1.00 81.25 84 ALA A CA 1
ATOM 606 C C . ALA A 1 84 ? 3.749 -9.630 11.235 1.00 81.25 84 ALA A C 1
ATOM 608 O O . ALA A 1 84 ? 4.390 -10.674 11.251 1.00 81.25 84 ALA A O 1
ATOM 609 N N . GLN A 1 85 ? 3.100 -9.194 12.317 1.00 83.06 85 GLN A N 1
ATOM 610 C CA . GLN A 1 85 ? 3.067 -9.933 13.582 1.00 83.06 85 GLN A CA 1
ATOM 611 C C . GLN A 1 85 ? 1.982 -11.015 13.608 1.00 83.06 85 GLN A C 1
ATOM 613 O O . GLN A 1 85 ? 1.994 -11.850 14.508 1.00 83.06 85 GLN A O 1
ATOM 618 N N . ARG A 1 86 ? 1.051 -11.006 12.644 1.00 82.94 86 ARG A N 1
ATOM 619 C CA . ARG A 1 86 ? -0.054 -11.975 12.572 1.00 82.94 86 ARG A CA 1
ATOM 620 C C . ARG A 1 86 ? 0.303 -13.219 11.762 1.00 82.94 86 ARG A C 1
ATOM 622 O O . ARG A 1 86 ? -0.255 -14.285 11.988 1.00 82.94 86 ARG A O 1
ATOM 629 N N . VAL A 1 87 ? 1.268 -13.103 10.852 1.00 82.81 87 VAL A N 1
ATOM 630 C CA . VAL A 1 87 ? 1.634 -14.172 9.919 1.00 82.81 87 VAL A CA 1
ATOM 631 C C . VAL A 1 87 ? 2.949 -14.850 10.294 1.00 82.81 87 VAL A C 1
ATOM 633 O O . VAL A 1 87 ? 3.886 -14.220 10.784 1.00 82.81 87 VAL A O 1
ATOM 636 N N . ASN A 1 88 ? 3.055 -16.151 10.003 1.00 82.19 88 ASN A N 1
ATOM 637 C CA . ASN A 1 88 ? 4.350 -16.824 10.041 1.00 82.19 88 ASN A CA 1
ATOM 638 C C . ASN A 1 88 ? 5.270 -16.215 8.976 1.00 82.19 88 ASN A C 1
ATOM 640 O O . ASN A 1 88 ? 4.874 -15.934 7.843 1.00 82.19 88 ASN A O 1
ATOM 644 N N . HIS A 1 89 ? 6.527 -16.051 9.359 1.00 76.12 89 HIS A N 1
ATOM 645 C CA . HIS A 1 89 ? 7.542 -15.387 8.579 1.00 76.12 89 HIS A CA 1
ATOM 646 C C . HIS A 1 89 ? 7.733 -15.947 7.166 1.00 76.12 89 HIS A C 1
ATOM 648 O O . HIS A 1 89 ? 7.895 -15.167 6.233 1.00 76.12 89 HIS A O 1
ATOM 654 N N . SER A 1 90 ? 7.679 -17.269 6.995 1.00 80.25 90 SER A N 1
ATOM 655 C CA . SER A 1 90 ? 7.962 -17.934 5.712 1.00 80.25 90 SER A CA 1
ATOM 656 C C . SER A 1 90 ? 6.866 -17.780 4.651 1.00 80.25 90 SER A C 1
ATOM 658 O O . SER A 1 90 ? 7.071 -18.153 3.496 1.00 80.25 90 SER A O 1
ATOM 660 N N . VAL A 1 91 ? 5.695 -17.264 5.038 1.00 85.38 91 VAL A N 1
ATOM 661 C CA . VAL A 1 91 ? 4.506 -17.148 4.176 1.00 85.38 91 VAL A CA 1
ATOM 662 C C . VAL A 1 91 ? 4.004 -15.709 4.044 1.00 85.38 91 VAL A C 1
ATOM 664 O O . VAL A 1 91 ? 3.005 -15.469 3.369 1.00 85.38 91 VAL A O 1
ATOM 667 N N . GLY A 1 92 ? 4.705 -14.738 4.644 1.00 86.81 92 GLY A N 1
ATOM 668 C CA . GLY A 1 92 ? 4.288 -13.334 4.666 1.00 86.81 92 GLY A CA 1
ATOM 669 C C . GLY A 1 92 ? 4.087 -12.736 3.272 1.00 86.81 92 GLY A C 1
ATOM 670 O O . GLY A 1 92 ? 3.046 -12.140 3.014 1.00 86.81 92 GLY A O 1
ATOM 671 N N . ALA A 1 93 ? 5.020 -12.969 2.341 1.00 91.94 93 ALA A N 1
ATOM 672 C CA . ALA A 1 93 ? 4.887 -12.500 0.957 1.00 91.94 93 ALA A CA 1
ATOM 673 C C . ALA A 1 93 ? 3.700 -13.150 0.220 1.00 91.94 93 ALA A C 1
ATOM 675 O O . ALA A 1 93 ? 3.013 -12.483 -0.547 1.00 91.94 93 ALA A O 1
ATOM 676 N N . GLY A 1 94 ? 3.413 -14.428 0.494 1.00 93.62 94 GLY A N 1
ATOM 677 C CA . GLY A 1 94 ? 2.262 -15.128 -0.082 1.00 93.62 94 GLY A CA 1
ATOM 678 C C . GLY A 1 94 ? 0.931 -14.537 0.384 1.00 93.62 94 GLY A C 1
ATOM 679 O O . GLY A 1 94 ? 0.026 -14.335 -0.419 1.00 93.62 94 GLY A O 1
ATOM 680 N N . TYR A 1 95 ? 0.823 -14.182 1.663 1.00 93.38 95 TYR A N 1
ATOM 681 C CA . TYR A 1 95 ? -0.358 -13.482 2.166 1.00 93.38 95 TYR A CA 1
ATOM 682 C C . TYR A 1 95 ? -0.446 -12.030 1.691 1.00 93.38 95 TYR A C 1
ATOM 684 O O . TYR A 1 95 ? -1.546 -11.554 1.416 1.00 93.38 95 TYR A O 1
ATOM 692 N N . GLY A 1 96 ? 0.693 -11.352 1.521 1.00 94.56 96 GLY A N 1
ATOM 693 C CA . GLY A 1 96 ? 0.748 -10.052 0.854 1.00 94.56 96 GLY A CA 1
ATOM 694 C C . GLY A 1 96 ? 0.183 -10.120 -0.566 1.00 94.56 96 GLY A C 1
ATOM 695 O O . GLY A 1 96 ? -0.633 -9.283 -0.937 1.00 94.56 96 GLY A O 1
ATOM 696 N N . ALA A 1 97 ? 0.529 -11.165 -1.323 1.00 94.75 97 ALA A N 1
ATOM 697 C CA . ALA A 1 97 ? -0.015 -11.413 -2.656 1.00 94.75 97 ALA A CA 1
ATOM 698 C C . ALA A 1 97 ? -1.533 -11.632 -2.644 1.00 94.75 97 ALA A C 1
ATOM 700 O O . ALA A 1 97 ? -2.237 -11.014 -3.437 1.00 94.75 97 ALA A O 1
ATOM 701 N N . VAL A 1 98 ? -2.044 -12.446 -1.712 1.00 94.06 98 VAL A N 1
ATOM 702 C CA . VAL A 1 98 ? -3.492 -12.664 -1.549 1.00 94.06 98 VAL A CA 1
ATOM 703 C C . VAL A 1 98 ? -4.216 -11.341 -1.302 1.00 94.06 98 VAL A C 1
ATOM 705 O O . VAL A 1 98 ? -5.158 -11.019 -2.017 1.00 94.06 98 VAL A O 1
ATOM 708 N N . LEU A 1 99 ? -3.768 -10.547 -0.325 1.00 93.81 99 LEU A N 1
ATOM 709 C CA . LEU A 1 99 ? -4.394 -9.259 -0.008 1.00 93.81 99 LEU A CA 1
ATOM 710 C C . LEU A 1 99 ? -4.257 -8.247 -1.156 1.00 93.81 99 LEU A C 1
ATOM 712 O O . LEU A 1 99 ? -5.188 -7.491 -1.429 1.00 93.81 99 LEU A O 1
ATOM 716 N N . GLY A 1 100 ? -3.124 -8.265 -1.860 1.00 93.44 100 GLY A N 1
ATOM 717 C CA . GLY A 1 100 ? -2.896 -7.434 -3.036 1.00 93.44 100 GLY A CA 1
ATOM 718 C C . GLY A 1 100 ? -3.796 -7.805 -4.214 1.00 93.44 100 GLY A C 1
ATOM 719 O O . GLY A 1 100 ? -4.169 -6.929 -4.984 1.00 93.44 100 GLY A O 1
ATOM 720 N N . GLU A 1 101 ? -4.192 -9.067 -4.356 1.00 92.38 101 GLU A N 1
ATOM 721 C CA . GLU A 1 101 ? -5.182 -9.469 -5.358 1.00 92.38 101 GLU A CA 1
ATOM 722 C C . GLU A 1 101 ? -6.605 -9.103 -4.925 1.00 92.38 101 GLU A C 1
ATOM 724 O O . GLU A 1 101 ? -7.381 -8.607 -5.744 1.00 92.38 101 GLU A O 1
ATOM 729 N N . LEU A 1 102 ? -6.926 -9.262 -3.634 1.00 90.44 102 LEU A N 1
ATOM 730 C CA . LEU A 1 102 ? -8.228 -8.864 -3.093 1.00 90.44 102 LEU A CA 1
ATOM 731 C C . LEU A 1 102 ? -8.532 -7.396 -3.376 1.00 90.44 102 LEU A C 1
ATOM 733 O O . LEU A 1 102 ? -9.645 -7.109 -3.791 1.00 90.44 102 LEU A O 1
ATOM 737 N N . GLN A 1 103 ? -7.561 -6.484 -3.256 1.00 89.50 103 GLN A N 1
ATOM 738 C CA . GLN A 1 103 ? -7.805 -5.051 -3.489 1.00 89.50 103 GLN A CA 1
ATOM 739 C C . GLN A 1 103 ? -8.419 -4.742 -4.875 1.00 89.50 103 GLN A C 1
ATOM 741 O O . GLN A 1 103 ? -9.093 -3.731 -5.027 1.00 89.50 103 GLN A O 1
ATOM 746 N N . PHE A 1 104 ? -8.192 -5.595 -5.880 1.00 87.50 104 PHE A N 1
ATOM 747 C CA . PHE A 1 104 ? -8.676 -5.400 -7.250 1.00 87.50 104 PHE A CA 1
ATOM 748 C C . PHE A 1 104 ? -9.990 -6.130 -7.547 1.00 87.50 104 PHE A C 1
ATOM 750 O O . PHE A 1 104 ? -10.516 -6.032 -8.658 1.00 87.50 104 PHE A O 1
ATOM 757 N N . GLN A 1 105 ? -10.524 -6.893 -6.594 1.00 84.75 105 GLN A N 1
ATOM 758 C CA . GLN A 1 105 ? -11.770 -7.618 -6.802 1.00 84.75 105 GLN A CA 1
ATOM 759 C C . GLN A 1 105 ? -12.953 -6.653 -6.851 1.00 84.75 105 GLN A C 1
ATOM 761 O O . GLN A 1 105 ? -13.097 -5.773 -6.012 1.00 84.75 105 GLN A O 1
ATOM 766 N N . THR A 1 106 ? -13.849 -6.846 -7.820 1.00 61.62 106 THR A N 1
ATOM 767 C CA . THR A 1 106 ? -15.003 -5.960 -8.047 1.00 61.62 106 THR A CA 1
ATOM 768 C C . THR A 1 106 ? -15.918 -5.836 -6.825 1.00 61.62 106 THR A C 1
ATOM 770 O O . THR A 1 106 ? -16.483 -4.769 -6.608 1.00 61.62 106 THR A O 1
ATOM 773 N N . ALA A 1 107 ? -16.018 -6.885 -6.001 1.00 62.28 107 ALA A N 1
ATOM 774 C CA . ALA A 1 107 ? -16.765 -6.866 -4.741 1.00 62.28 107 ALA A CA 1
ATOM 775 C C . ALA A 1 107 ? -16.198 -5.860 -3.719 1.00 62.28 107 ALA A C 1
ATOM 777 O O . ALA A 1 107 ? -16.950 -5.299 -2.933 1.00 62.28 107 ALA A O 1
ATOM 778 N N . MET A 1 108 ? -14.901 -5.548 -3.791 1.00 61.44 108 MET A N 1
ATOM 779 C CA . MET A 1 108 ? -14.265 -4.524 -2.956 1.00 61.44 108 MET A CA 1
ATOM 780 C C . MET A 1 108 ? -14.561 -3.106 -3.452 1.00 61.44 108 MET A C 1
ATOM 782 O O . MET A 1 108 ? -14.494 -2.155 -2.681 1.00 61.44 108 MET A O 1
ATOM 786 N N . GLY A 1 109 ? -14.926 -2.953 -4.730 1.00 56.78 109 GLY A N 1
ATOM 787 C CA . GLY A 1 109 ? -15.209 -1.662 -5.358 1.00 56.78 109 GLY A CA 1
ATOM 788 C C . GLY A 1 109 ? -16.474 -0.965 -4.847 1.00 56.78 109 GLY A C 1
ATOM 789 O O . GLY A 1 109 ? -16.710 0.186 -5.210 1.00 56.78 109 GLY A O 1
ATOM 790 N N . THR A 1 110 ? -17.286 -1.626 -4.013 1.00 65.19 110 THR A N 1
ATOM 791 C CA . THR A 1 110 ? -18.433 -0.996 -3.342 1.00 65.19 110 THR A CA 1
ATOM 792 C C . THR A 1 110 ? -18.025 -0.164 -2.129 1.00 65.19 110 THR A C 1
ATOM 794 O O . THR A 1 110 ? -18.772 0.739 -1.759 1.00 65.19 110 THR A O 1
ATOM 797 N N . ASP A 1 111 ? -16.850 -0.422 -1.541 1.00 77.31 111 ASP A N 1
ATOM 798 C CA . ASP A 1 111 ? -16.315 0.352 -0.421 1.00 77.31 111 ASP A CA 1
ATOM 799 C C . ASP A 1 111 ? -14.809 0.656 -0.608 1.00 77.31 111 ASP A C 1
ATOM 801 O O . ASP A 1 111 ? -13.953 -0.205 -0.377 1.00 77.31 111 ASP A O 1
ATOM 805 N N . PRO A 1 112 ? -14.443 1.905 -0.959 1.00 82.50 112 PRO A N 1
ATOM 806 C CA . PRO A 1 112 ? -13.046 2.325 -1.111 1.00 82.50 112 PRO A CA 1
ATOM 807 C C . PRO A 1 112 ? -12.173 2.104 0.135 1.00 82.50 112 PRO A C 1
ATOM 809 O O . PRO A 1 112 ? -10.940 2.059 0.039 1.00 82.50 112 PRO A O 1
ATOM 812 N N . SER A 1 113 ? -12.777 2.001 1.322 1.00 82.56 113 SER A N 1
ATOM 813 C CA . SER A 1 113 ? -12.054 1.743 2.565 1.00 82.56 113 SER A CA 1
ATOM 814 C C . SER A 1 113 ? -11.530 0.301 2.640 1.00 82.56 113 SER A C 1
ATOM 816 O O . SER A 1 113 ? -10.423 0.100 3.152 1.00 82.56 113 SER A O 1
ATOM 818 N N . HIS A 1 114 ? -12.246 -0.664 2.049 1.00 87.06 114 HIS A N 1
ATOM 819 C CA . HIS A 1 114 ? -11.845 -2.070 1.964 1.00 87.06 114 HIS A CA 1
ATOM 820 C C . HIS A 1 114 ? -10.624 -2.231 1.054 1.00 87.06 114 HIS A C 1
ATOM 822 O O . HIS A 1 114 ? -9.608 -2.801 1.461 1.00 87.06 114 HIS A O 1
ATOM 828 N N . GLU A 1 115 ? -10.700 -1.671 -0.158 1.00 88.25 115 GLU A N 1
ATOM 829 C CA . GLU A 1 115 ? -9.603 -1.654 -1.136 1.00 88.25 115 GLU A CA 1
ATOM 830 C C . GLU A 1 115 ? -8.325 -1.078 -0.512 1.00 88.25 115 GLU A C 1
ATOM 832 O O . GLU A 1 115 ? -7.263 -1.710 -0.541 1.00 88.25 115 GLU A O 1
ATOM 837 N N . ARG A 1 116 ? -8.442 0.093 0.130 1.00 87.69 116 ARG A N 1
ATOM 838 C CA . ARG A 1 116 ? -7.325 0.745 0.823 1.00 87.69 116 ARG A CA 1
ATOM 839 C C . ARG A 1 116 ? -6.724 -0.152 1.902 1.00 87.69 116 ARG A C 1
ATOM 841 O O . ARG A 1 116 ? -5.498 -0.236 1.988 1.00 87.69 116 ARG A O 1
ATOM 848 N N . LEU A 1 117 ? -7.552 -0.772 2.746 1.00 89.25 117 LEU A N 1
ATOM 849 C CA . LEU A 1 117 ? -7.054 -1.609 3.835 1.00 89.25 117 LEU A CA 1
ATOM 850 C C . LEU A 1 117 ? -6.254 -2.792 3.288 1.00 89.25 117 LEU A C 1
ATOM 852 O O . LEU A 1 117 ? -5.123 -3.006 3.719 1.00 89.25 117 LEU A O 1
ATOM 856 N N . CYS A 1 118 ? -6.799 -3.516 2.308 1.00 91.25 118 CYS A N 1
ATOM 857 C CA . CYS A 1 118 ? -6.105 -4.639 1.681 1.00 91.25 118 CYS A CA 1
ATOM 858 C C . CYS A 1 118 ? -4.780 -4.218 1.034 1.00 91.25 118 CYS A C 1
ATOM 860 O O . CYS A 1 118 ? -3.779 -4.914 1.210 1.00 91.25 118 CYS A O 1
ATOM 862 N N . GLY A 1 119 ? -4.740 -3.067 0.357 1.00 92.69 119 GLY A N 1
ATOM 863 C CA . GLY A 1 119 ? -3.507 -2.538 -0.226 1.00 92.69 119 GLY A CA 1
ATOM 864 C C . GLY A 1 119 ? -2.439 -2.197 0.823 1.00 92.69 119 GLY A C 1
ATOM 865 O O . GLY A 1 119 ? -1.283 -2.603 0.691 1.00 92.69 119 GLY A O 1
ATOM 866 N N . LEU A 1 120 ? -2.809 -1.507 1.907 1.00 92.06 120 LEU A N 1
ATOM 867 C CA . LEU A 1 120 ? -1.873 -1.153 2.986 1.00 92.06 120 LEU A CA 1
ATOM 868 C C . LEU A 1 120 ? -1.353 -2.387 3.734 1.00 92.06 120 LEU A C 1
ATOM 870 O O . LEU A 1 120 ? -0.163 -2.480 4.042 1.00 92.06 120 LEU A O 1
ATOM 874 N N . GLU A 1 121 ? -2.230 -3.353 3.989 1.00 93.50 121 GLU A N 1
ATOM 875 C CA . GLU A 1 121 ? -1.883 -4.638 4.592 1.00 93.50 121 GLU A CA 1
ATOM 876 C C . GLU A 1 121 ? -0.922 -5.441 3.700 1.00 93.50 121 GLU A C 1
ATOM 878 O O . GLU A 1 121 ? 0.117 -5.918 4.166 1.00 93.50 121 GLU A O 1
ATOM 883 N N . ALA A 1 122 ? -1.211 -5.521 2.397 1.00 95.69 122 ALA A N 1
ATOM 884 C CA . ALA A 1 122 ? -0.338 -6.163 1.419 1.00 95.69 122 ALA A CA 1
ATOM 885 C C . ALA A 1 122 ? 1.041 -5.492 1.367 1.00 95.69 122 ALA A C 1
ATOM 887 O O . ALA A 1 122 ? 2.064 -6.176 1.459 1.00 95.69 122 ALA A O 1
ATOM 888 N N . HIS A 1 123 ? 1.081 -4.156 1.287 1.00 96.12 123 HIS A N 1
ATOM 889 C CA . HIS A 1 123 ? 2.331 -3.400 1.307 1.00 96.12 123 HIS A CA 1
ATOM 890 C C . HIS A 1 123 ? 3.155 -3.706 2.562 1.00 96.12 123 HIS A C 1
ATOM 892 O O . HIS A 1 123 ? 4.348 -3.993 2.443 1.00 96.12 123 HIS A O 1
ATOM 898 N N . ALA A 1 124 ? 2.536 -3.687 3.744 1.00 94.38 124 ALA A N 1
ATOM 899 C CA . ALA A 1 124 ? 3.225 -3.956 5.001 1.00 94.38 124 ALA A CA 1
ATOM 900 C C . ALA A 1 124 ? 3.835 -5.368 5.035 1.00 94.38 124 ALA A C 1
ATOM 902 O O . ALA A 1 124 ? 4.977 -5.536 5.473 1.00 94.38 124 ALA A O 1
ATOM 903 N N . LEU A 1 125 ? 3.110 -6.376 4.539 1.00 95.25 125 LEU A N 1
ATOM 904 C CA . LEU A 1 125 ? 3.602 -7.752 4.460 1.00 95.25 125 LEU A CA 1
ATOM 905 C C . LEU A 1 125 ? 4.763 -7.903 3.469 1.00 95.25 125 LEU A C 1
ATOM 907 O O . LEU A 1 125 ? 5.761 -8.547 3.802 1.00 95.25 125 LEU A O 1
ATOM 911 N N . PHE A 1 126 ? 4.681 -7.274 2.293 1.00 96.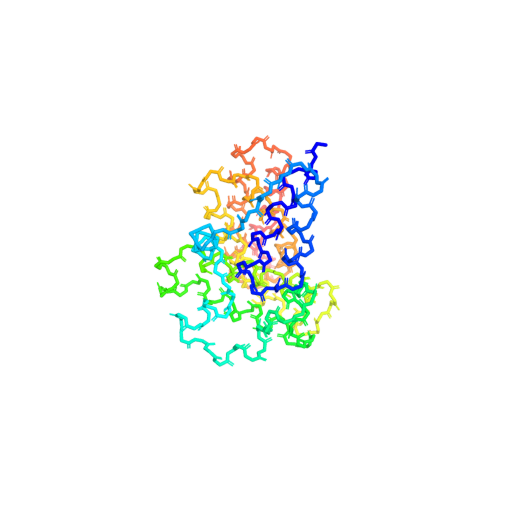25 126 PHE A N 1
ATOM 912 C CA . PHE A 1 126 ? 5.780 -7.272 1.325 1.00 96.25 126 PHE A CA 1
ATOM 913 C C . PHE A 1 126 ? 7.017 -6.539 1.844 1.00 96.25 126 PHE A C 1
ATOM 915 O O . PHE A 1 126 ? 8.125 -7.073 1.771 1.00 96.25 126 PHE A O 1
ATOM 922 N N . ALA A 1 127 ? 6.839 -5.349 2.422 1.00 94.81 127 ALA A N 1
ATOM 923 C CA . ALA A 1 127 ? 7.927 -4.561 2.993 1.00 94.81 127 ALA A CA 1
ATOM 924 C C . ALA A 1 127 ? 8.661 -5.344 4.082 1.00 94.81 127 ALA A C 1
ATOM 926 O O . ALA A 1 127 ? 9.892 -5.407 4.101 1.00 94.81 127 ALA A O 1
ATOM 927 N N . TRP A 1 128 ? 7.903 -6.003 4.955 1.00 93.69 128 TRP A N 1
ATOM 928 C CA . TRP A 1 128 ? 8.456 -6.816 6.022 1.00 93.69 128 TRP A CA 1
ATOM 929 C C . TRP A 1 128 ? 9.177 -8.072 5.502 1.00 93.69 128 TRP A C 1
ATOM 931 O O . TRP A 1 128 ? 10.299 -8.355 5.936 1.00 93.69 128 TRP A O 1
ATOM 941 N N . ALA A 1 129 ? 8.591 -8.792 4.538 1.00 93.31 129 ALA A N 1
ATOM 942 C CA . ALA A 1 129 ? 9.218 -9.965 3.924 1.00 93.31 129 ALA A CA 1
ATOM 943 C C . ALA A 1 129 ? 10.522 -9.595 3.190 1.00 93.31 129 ALA A C 1
ATOM 945 O O . ALA A 1 129 ? 11.543 -10.271 3.354 1.00 93.31 129 ALA A O 1
ATOM 946 N N . SER A 1 130 ? 10.520 -8.471 2.467 1.00 93.44 130 SER A N 1
ATOM 947 C CA . SER A 1 130 ? 11.702 -7.917 1.801 1.00 93.44 130 SER A CA 1
ATOM 948 C C . SER A 1 130 ? 12.782 -7.527 2.809 1.00 93.44 130 SER A C 1
ATOM 950 O O . SER A 1 130 ? 13.938 -7.914 2.644 1.00 93.44 130 SER A O 1
ATOM 952 N N . HIS A 1 131 ? 12.420 -6.801 3.873 1.00 92.25 131 HIS A N 1
ATOM 953 C CA . HIS A 1 131 ? 13.358 -6.355 4.908 1.00 92.25 131 HIS A CA 1
ATOM 954 C C . HIS A 1 131 ? 14.078 -7.527 5.587 1.00 92.25 131 HIS A C 1
ATOM 956 O O . HIS A 1 131 ? 15.256 -7.435 5.928 1.00 92.25 131 HIS A O 1
ATOM 962 N N . ARG A 1 132 ? 13.386 -8.655 5.757 1.00 89.44 132 ARG A N 1
ATOM 963 C CA . ARG A 1 132 ? 13.950 -9.859 6.376 1.00 89.44 132 ARG A CA 1
ATOM 964 C C . ARG A 1 132 ? 14.699 -10.774 5.416 1.00 89.44 132 ARG A C 1
ATOM 966 O O . ARG A 1 132 ? 15.237 -11.788 5.860 1.00 89.44 132 ARG A O 1
ATOM 973 N N . GLY A 1 133 ? 14.725 -10.449 4.126 1.00 87.81 133 GLY A N 1
ATOM 974 C CA . GLY A 1 133 ? 15.322 -11.307 3.112 1.00 87.81 133 GLY A CA 1
ATOM 975 C C . GLY A 1 133 ? 14.628 -12.666 3.021 1.00 87.81 133 GLY A C 1
ATOM 976 O O . GLY A 1 133 ? 15.311 -13.694 2.925 1.00 87.81 133 GLY A O 1
ATOM 977 N N . ASP A 1 134 ? 13.291 -12.684 3.066 1.00 90.12 134 ASP A N 1
ATOM 978 C CA . ASP A 1 134 ? 12.509 -13.903 2.851 1.00 90.12 134 ASP A CA 1
ATOM 979 C C . ASP A 1 134 ? 12.995 -14.642 1.591 1.00 90.12 134 ASP A C 1
ATOM 981 O O . ASP A 1 134 ? 13.239 -14.042 0.541 1.00 90.12 134 ASP A O 1
ATOM 985 N N . ILE A 1 135 ? 13.219 -15.952 1.718 1.00 87.12 135 ILE A N 1
ATOM 986 C CA . ILE A 1 135 ? 13.846 -16.758 0.662 1.00 87.12 135 ILE A CA 1
ATOM 987 C C . ILE A 1 135 ? 12.932 -16.834 -0.564 1.00 87.12 135 ILE A C 1
ATOM 989 O O . ILE A 1 135 ? 13.411 -16.686 -1.689 1.00 87.12 135 ILE A O 1
ATOM 993 N N . ASN A 1 136 ? 11.625 -17.010 -0.358 1.00 86.75 136 ASN A N 1
ATOM 994 C CA . ASN A 1 136 ? 10.669 -17.106 -1.456 1.00 86.75 136 ASN A CA 1
ATOM 995 C C . ASN A 1 136 ? 10.585 -15.774 -2.197 1.00 86.75 136 ASN A C 1
ATOM 997 O O . ASN A 1 136 ? 10.682 -15.754 -3.423 1.00 86.75 136 ASN A O 1
ATOM 1001 N N . MET A 1 137 ? 10.496 -14.665 -1.461 1.00 90.94 137 MET A N 1
ATOM 1002 C CA . MET A 1 137 ? 10.465 -13.333 -2.055 1.00 90.94 137 MET A CA 1
ATOM 1003 C C . MET A 1 137 ? 11.753 -13.007 -2.813 1.00 90.94 137 MET A C 1
ATOM 1005 O O . MET A 1 137 ? 11.676 -12.449 -3.901 1.00 90.94 137 MET A O 1
ATOM 1009 N N . ARG A 1 138 ? 12.929 -13.396 -2.302 1.00 89.88 138 ARG A N 1
ATOM 1010 C CA . ARG A 1 138 ? 14.204 -13.189 -3.010 1.00 89.88 138 ARG A CA 1
ATOM 1011 C C . ARG A 1 138 ? 14.290 -13.976 -4.316 1.00 89.88 138 ARG A C 1
ATOM 1013 O O . ARG A 1 138 ? 14.708 -13.418 -5.325 1.00 89.88 138 ARG A O 1
ATOM 1020 N N . HIS A 1 139 ? 13.908 -15.254 -4.312 1.00 90.62 139 HIS A N 1
ATOM 1021 C CA . HIS A 1 139 ? 13.990 -16.097 -5.513 1.00 90.62 139 HIS A CA 1
ATOM 1022 C C . HIS A 1 139 ? 12.870 -15.838 -6.523 1.00 90.62 139 HIS A C 1
ATOM 1024 O O . HIS A 1 139 ? 13.053 -16.091 -7.710 1.00 90.62 139 HIS A O 1
ATOM 1030 N N . GLN A 1 140 ? 11.723 -15.338 -6.067 1.00 93.00 140 GLN A N 1
ATOM 1031 C CA . GLN A 1 140 ? 10.545 -15.081 -6.896 1.00 93.00 140 GLN A CA 1
ATOM 1032 C C . GLN A 1 140 ? 10.209 -13.587 -6.936 1.00 93.00 140 GLN A C 1
ATOM 1034 O O . GLN A 1 140 ? 9.043 -13.207 -7.057 1.00 93.00 140 GLN A O 1
ATOM 1039 N N . PHE A 1 141 ? 11.223 -12.721 -6.834 1.00 95.62 141 PHE A N 1
ATOM 1040 C CA . PHE A 1 141 ? 10.990 -11.283 -6.728 1.00 95.62 141 PHE A CA 1
ATOM 1041 C C . PHE A 1 141 ? 10.296 -10.713 -7.967 1.00 95.62 141 PHE A C 1
ATOM 1043 O O . PHE A 1 141 ? 9.468 -9.827 -7.830 1.00 95.62 141 PHE A O 1
ATOM 1050 N N . ALA A 1 142 ? 10.542 -11.249 -9.166 1.00 94.50 142 ALA A N 1
ATOM 1051 C CA . ALA A 1 142 ? 9.802 -10.839 -10.363 1.00 94.50 142 ALA A CA 1
ATOM 1052 C C . ALA A 1 142 ? 8.279 -10.986 -10.194 1.00 94.50 142 ALA A C 1
ATOM 1054 O O . ALA A 1 142 ? 7.518 -10.137 -10.642 1.00 94.50 142 ALA A O 1
ATOM 1055 N N . HIS A 1 143 ? 7.834 -12.047 -9.517 1.00 95.19 143 HIS A N 1
ATOM 1056 C CA . HIS A 1 143 ? 6.420 -12.301 -9.272 1.00 95.19 143 HIS A CA 1
ATOM 1057 C C . HIS A 1 143 ? 5.870 -11.392 -8.164 1.00 95.19 143 HIS A C 1
ATOM 1059 O O . HIS A 1 143 ? 4.954 -10.604 -8.405 1.00 95.19 143 HIS A O 1
ATOM 1065 N N . PHE A 1 144 ? 6.461 -11.456 -6.967 1.00 96.38 144 PHE A N 1
ATOM 1066 C CA . PHE A 1 144 ? 5.983 -10.684 -5.816 1.00 96.38 144 PHE A CA 1
ATOM 1067 C C . PHE A 1 144 ? 6.199 -9.177 -5.978 1.00 96.38 144 PHE A C 1
ATOM 1069 O O . PHE A 1 144 ? 5.372 -8.382 -5.548 1.00 96.38 144 PHE A O 1
ATOM 1076 N N . GLY A 1 145 ? 7.291 -8.771 -6.620 1.00 96.94 145 GLY A N 1
ATOM 1077 C CA . GLY A 1 145 ? 7.617 -7.377 -6.894 1.00 96.94 145 GLY A CA 1
ATOM 1078 C C . GLY A 1 145 ? 6.626 -6.731 -7.857 1.00 96.94 145 GLY A C 1
ATOM 1079 O O . GLY A 1 145 ? 6.236 -5.594 -7.623 1.00 96.94 145 GLY A O 1
ATOM 1080 N N . VAL A 1 146 ? 6.148 -7.449 -8.883 1.00 97.19 146 VAL A N 1
ATOM 1081 C CA . VAL A 1 146 ? 5.087 -6.933 -9.769 1.00 97.19 146 VAL A CA 1
ATOM 1082 C C . VAL A 1 146 ? 3.777 -6.750 -9.002 1.00 97.19 146 VAL A C 1
ATOM 1084 O O . VAL A 1 146 ? 3.152 -5.703 -9.125 1.00 97.19 146 VAL A O 1
ATOM 1087 N N . GLN A 1 147 ? 3.388 -7.709 -8.157 1.00 96.81 147 GLN A N 1
ATOM 1088 C CA . GLN A 1 147 ? 2.193 -7.562 -7.315 1.00 96.81 147 GLN A CA 1
ATOM 1089 C C . GLN A 1 147 ? 2.322 -6.391 -6.335 1.00 96.81 147 GLN A C 1
ATOM 1091 O O . GLN A 1 147 ? 1.391 -5.601 -6.181 1.00 96.81 147 GLN A O 1
ATOM 1096 N N . TRP A 1 148 ? 3.486 -6.245 -5.700 1.00 97.94 148 TRP A N 1
ATOM 1097 C CA . TRP A 1 148 ? 3.759 -5.141 -4.786 1.00 97.94 148 TRP A CA 1
ATOM 1098 C C . TRP A 1 148 ? 3.742 -3.786 -5.511 1.00 97.94 148 TRP A C 1
ATOM 1100 O O . TRP A 1 148 ? 3.146 -2.829 -5.016 1.00 97.94 148 TRP A O 1
ATOM 1110 N N . LEU A 1 149 ? 4.310 -3.713 -6.716 1.00 98.06 149 LEU A N 1
ATOM 1111 C CA . LEU A 1 149 ? 4.219 -2.538 -7.580 1.00 98.06 149 LEU A CA 1
ATOM 1112 C C . LEU A 1 149 ? 2.755 -2.181 -7.866 1.00 98.06 149 LEU A C 1
ATOM 1114 O O . LEU A 1 149 ? 2.374 -1.029 -7.676 1.00 98.06 149 LEU A O 1
ATOM 1118 N N . SER A 1 150 ? 1.918 -3.151 -8.249 1.00 96.75 150 SER A N 1
ATOM 1119 C CA . SER A 1 150 ? 0.494 -2.906 -8.516 1.00 96.75 150 SER A CA 1
ATOM 1120 C C . SER A 1 150 ? -0.255 -2.387 -7.284 1.00 96.75 150 SER A C 1
ATOM 1122 O O . SER A 1 150 ? -1.046 -1.456 -7.412 1.00 96.75 150 SER A O 1
ATOM 1124 N N . VAL A 1 151 ? 0.020 -2.935 -6.093 1.00 96.31 151 VAL A N 1
ATOM 1125 C CA . VAL A 1 151 ? -0.541 -2.449 -4.817 1.00 96.31 151 VAL A CA 1
ATOM 1126 C C . VAL A 1 151 ? -0.217 -0.977 -4.587 1.00 96.31 151 VAL A C 1
ATOM 1128 O O . VAL A 1 151 ? -1.111 -0.174 -4.320 1.00 96.31 151 VAL A O 1
ATOM 1131 N N . LEU A 1 152 ? 1.061 -0.618 -4.692 1.00 97.50 152 LEU A N 1
ATOM 1132 C CA . LEU A 1 152 ? 1.508 0.745 -4.428 1.00 97.50 152 LEU A CA 1
ATOM 1133 C C . LEU A 1 152 ? 0.984 1.730 -5.473 1.00 97.50 152 LEU A C 1
ATOM 1135 O O . LEU A 1 152 ? 0.578 2.835 -5.115 1.00 97.50 152 LEU A O 1
ATOM 1139 N N . LEU A 1 153 ? 0.963 1.319 -6.743 1.00 96.56 153 LEU A N 1
ATOM 1140 C CA . LEU A 1 153 ? 0.445 2.128 -7.839 1.00 96.56 153 LEU A CA 1
ATOM 1141 C C . LEU A 1 153 ? -1.048 2.411 -7.650 1.00 96.56 153 LEU A C 1
ATOM 1143 O O . LEU A 1 153 ? -1.455 3.568 -7.712 1.00 96.56 153 LEU A O 1
ATOM 1147 N N . ASN A 1 154 ? -1.843 1.382 -7.347 1.00 94.62 154 ASN A N 1
ATOM 1148 C CA . ASN A 1 154 ? -3.271 1.536 -7.090 1.00 94.62 154 ASN A CA 1
ATOM 1149 C C . ASN A 1 154 ? -3.527 2.457 -5.891 1.00 94.62 154 ASN A C 1
ATOM 1151 O O . ASN A 1 154 ? -4.250 3.444 -6.011 1.00 94.62 154 ASN A O 1
ATOM 1155 N N . PHE A 1 155 ? -2.873 2.195 -4.753 1.00 93.94 155 PHE A N 1
ATOM 1156 C CA . PHE A 1 155 ? -2.995 3.050 -3.574 1.00 93.94 155 PHE A CA 1
ATOM 1157 C C . PHE A 1 155 ? -2.636 4.507 -3.901 1.00 93.94 155 PHE A C 1
ATOM 1159 O O . PHE A 1 155 ? -3.426 5.409 -3.625 1.00 93.94 155 PHE A O 1
ATOM 1166 N N . GLY A 1 156 ? -1.487 4.741 -4.536 1.00 95.44 156 GLY A N 1
ATOM 1167 C CA . GLY A 1 156 ? -1.025 6.079 -4.888 1.00 95.44 156 GLY A CA 1
ATOM 1168 C C . GLY A 1 156 ? -1.968 6.811 -5.846 1.00 95.44 156 GLY A C 1
ATOM 1169 O O . GLY A 1 156 ? -2.262 7.986 -5.621 1.00 95.44 156 GLY A O 1
ATOM 1170 N N . GLN A 1 157 ? -2.479 6.131 -6.877 1.00 94.75 157 GLN A N 1
ATOM 1171 C CA . GLN A 1 157 ? -3.436 6.699 -7.833 1.00 94.75 157 GLN A CA 1
ATOM 1172 C C . GLN A 1 157 ? -4.712 7.167 -7.133 1.00 94.75 157 GLN A C 1
ATOM 1174 O O . GLN A 1 157 ? -5.075 8.336 -7.262 1.00 94.75 157 GLN A O 1
ATOM 1179 N N . ARG A 1 158 ? -5.326 6.314 -6.303 1.00 92.19 158 ARG A N 1
ATOM 1180 C CA . ARG A 1 158 ? -6.546 6.677 -5.560 1.00 92.19 158 ARG A CA 1
ATOM 1181 C C . ARG A 1 158 ? -6.325 7.848 -4.607 1.00 92.19 158 ARG A C 1
ATOM 1183 O O . ARG A 1 158 ? -7.198 8.702 -4.474 1.00 92.19 158 ARG A O 1
ATOM 1190 N N . ARG A 1 159 ? -5.164 7.912 -3.943 1.00 91.69 159 ARG A N 1
ATOM 1191 C CA . ARG A 1 159 ? -4.814 9.047 -3.071 1.00 91.69 159 ARG A CA 1
ATOM 1192 C C . ARG A 1 159 ? -4.659 10.337 -3.875 1.00 91.69 159 ARG A C 1
ATOM 1194 O O . ARG A 1 159 ? -5.197 11.364 -3.473 1.00 91.69 159 ARG A O 1
ATOM 1201 N N . GLY A 1 160 ? -4.000 10.275 -5.032 1.00 92.69 160 GLY A N 1
ATOM 1202 C CA . GLY A 1 160 ? -3.876 11.412 -5.948 1.00 92.69 160 GLY A CA 1
ATOM 1203 C C . GLY A 1 160 ? -5.233 11.918 -6.452 1.00 92.69 160 GLY A C 1
ATOM 1204 O O . GLY A 1 160 ? -5.495 13.117 -6.398 1.00 92.69 160 GLY A O 1
ATOM 1205 N N . GLU A 1 161 ? -6.130 11.013 -6.854 1.00 91.44 161 GLU A N 1
ATOM 1206 C CA . GLU A 1 161 ? -7.505 11.334 -7.280 1.00 91.44 161 GLU A CA 1
ATOM 1207 C C . GLU A 1 161 ? -8.327 12.021 -6.177 1.00 91.44 161 GLU A C 1
ATOM 1209 O O . GLU A 1 161 ? -9.177 12.863 -6.464 1.00 91.44 161 GLU A O 1
ATOM 1214 N N . GLN A 1 162 ? -8.049 11.698 -4.912 1.00 90.06 162 GLN A N 1
ATOM 1215 C CA . GLN A 1 162 ? -8.674 12.305 -3.730 1.00 90.06 162 GLN A CA 1
ATOM 1216 C C . GLN A 1 162 ? -7.992 13.614 -3.289 1.00 90.06 162 GLN A C 1
ATOM 1218 O O . GLN A 1 162 ? -8.416 14.232 -2.314 1.00 90.06 162 GLN A O 1
ATOM 1223 N N . GLY A 1 163 ? -6.940 14.054 -3.987 1.00 91.25 163 GLY A N 1
ATOM 1224 C CA . GLY A 1 163 ? -6.150 15.234 -3.626 1.00 91.25 163 GLY A CA 1
ATOM 1225 C C . GLY A 1 163 ? -5.189 15.014 -2.450 1.00 91.25 163 GLY A C 1
ATOM 1226 O O . GLY A 1 163 ? -4.554 15.963 -1.987 1.00 91.25 163 GLY A O 1
ATOM 1227 N N . GLU A 1 164 ? -5.032 13.775 -1.979 1.00 93.56 164 GLU A N 1
ATOM 1228 C CA . GLU A 1 164 ? -4.117 13.385 -0.901 1.00 93.56 164 GLU A CA 1
ATOM 1229 C C . GLU A 1 164 ? -2.680 1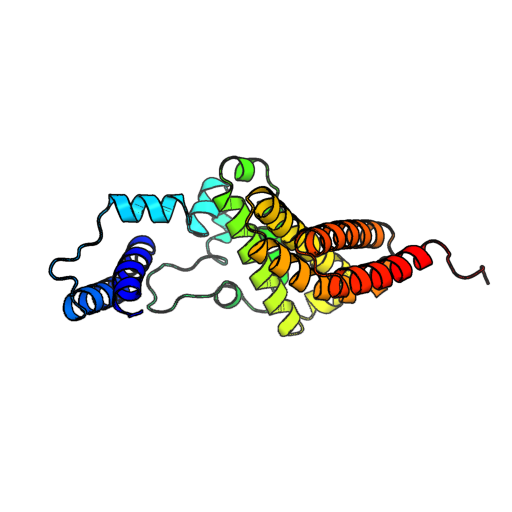3.218 -1.433 1.00 93.56 164 GLU A C 1
ATOM 1231 O O . GLU A 1 164 ? -2.071 12.147 -1.368 1.00 93.56 164 GLU A O 1
ATOM 1236 N N . TRP A 1 165 ? -2.118 14.300 -1.980 1.00 94.38 165 TRP A N 1
ATOM 1237 C CA . TRP A 1 165 ? -0.832 14.278 -2.687 1.00 94.38 165 TRP A CA 1
ATOM 1238 C C . TRP A 1 165 ? 0.349 13.816 -1.832 1.00 94.38 165 TRP A C 1
ATOM 1240 O O . TRP A 1 165 ? 1.245 13.165 -2.356 1.00 94.38 165 TRP A O 1
ATOM 1250 N N . THR A 1 166 ? 0.348 14.075 -0.521 1.00 95.38 166 THR A N 1
ATOM 1251 C CA . THR A 1 166 ? 1.390 13.556 0.382 1.00 95.38 166 THR A CA 1
ATOM 1252 C C . THR A 1 166 ? 1.412 12.026 0.392 1.00 95.38 166 THR A C 1
ATOM 1254 O O . THR A 1 166 ? 2.473 11.434 0.231 1.00 95.38 166 THR A O 1
ATOM 1257 N N . ALA A 1 167 ? 0.247 11.379 0.485 1.00 93.50 167 ALA A N 1
ATOM 1258 C CA . ALA A 1 167 ? 0.157 9.920 0.466 1.00 93.50 167 ALA A CA 1
ATOM 1259 C C . ALA A 1 167 ? 0.496 9.338 -0.920 1.00 93.50 167 ALA A C 1
ATOM 1261 O O . ALA A 1 167 ? 1.115 8.278 -1.011 1.00 93.50 167 ALA A O 1
ATOM 1262 N N . ALA A 1 168 ? 0.137 10.040 -2.001 1.00 96.88 168 ALA A N 1
ATOM 1263 C CA . ALA A 1 168 ? 0.537 9.656 -3.357 1.00 96.88 168 ALA A CA 1
ATOM 1264 C C . ALA A 1 168 ? 2.063 9.736 -3.555 1.00 96.88 168 ALA A C 1
ATOM 1266 O O . ALA A 1 168 ? 2.657 8.834 -4.147 1.00 96.88 168 ALA A O 1
ATOM 1267 N N . VAL A 1 169 ? 2.710 10.776 -3.017 1.00 97.94 169 VAL A N 1
ATOM 1268 C CA . VAL A 1 169 ? 4.175 10.926 -3.026 1.00 97.94 169 VAL A CA 1
ATOM 1269 C C . VAL A 1 169 ? 4.851 9.842 -2.186 1.00 97.94 169 VAL A C 1
ATOM 1271 O O . VAL A 1 169 ? 5.841 9.269 -2.636 1.00 97.94 169 VAL A O 1
ATOM 1274 N N . ASP A 1 170 ? 4.313 9.498 -1.015 1.00 97.25 170 ASP A N 1
ATOM 1275 C CA . ASP A 1 170 ? 4.842 8.394 -0.202 1.00 97.25 170 ASP A CA 1
ATOM 1276 C C . ASP A 1 170 ? 4.790 7.060 -0.962 1.00 97.25 170 ASP A C 1
ATOM 1278 O O . ASP A 1 170 ? 5.782 6.327 -1.008 1.00 97.25 170 ASP A O 1
ATOM 1282 N N . ALA A 1 171 ? 3.680 6.785 -1.652 1.00 97.62 171 ALA A N 1
ATOM 1283 C CA . ALA A 1 171 ? 3.550 5.610 -2.508 1.00 97.62 171 ALA A CA 1
ATOM 1284 C C . ALA A 1 171 ? 4.562 5.613 -3.667 1.00 97.62 171 ALA A C 1
ATOM 1286 O O . ALA A 1 171 ? 5.186 4.585 -3.943 1.00 97.62 171 ALA A O 1
ATOM 1287 N N . ALA A 1 172 ? 4.777 6.768 -4.308 1.00 98.00 172 ALA A N 1
ATOM 1288 C CA . ALA A 1 172 ? 5.804 6.937 -5.333 1.00 98.00 172 ALA A CA 1
ATOM 1289 C C . ALA A 1 172 ? 7.216 6.693 -4.777 1.00 98.00 172 ALA A C 1
ATOM 1291 O O . ALA A 1 172 ? 8.016 6.012 -5.417 1.00 98.00 172 ALA A O 1
ATOM 1292 N N . ASN A 1 173 ? 7.512 7.154 -3.562 1.00 97.06 173 ASN A N 1
ATOM 1293 C CA . ASN A 1 173 ? 8.801 6.916 -2.915 1.00 97.06 173 ASN A CA 1
ATOM 1294 C C . ASN A 1 173 ? 9.023 5.429 -2.603 1.00 97.06 173 ASN A C 1
ATOM 1296 O O . ASN A 1 173 ? 10.118 4.910 -2.833 1.00 97.06 173 ASN A O 1
ATOM 1300 N N . TRP A 1 174 ? 7.996 4.716 -2.130 1.00 97.31 174 TRP A N 1
ATOM 1301 C CA . TRP A 1 174 ? 8.076 3.265 -1.927 1.00 97.31 174 TRP A CA 1
ATOM 1302 C C . TRP A 1 174 ? 8.265 2.509 -3.246 1.00 97.31 174 TRP A C 1
ATOM 1304 O O . TRP A 1 174 ? 9.064 1.569 -3.308 1.00 97.31 174 TRP A O 1
ATOM 1314 N N . LEU A 1 175 ? 7.595 2.950 -4.315 1.00 97.00 175 LEU A N 1
ATOM 1315 C CA . LEU A 1 175 ? 7.719 2.358 -5.647 1.00 97.00 175 LEU A CA 1
ATOM 1316 C C . LEU A 1 175 ? 9.140 2.422 -6.196 1.00 97.00 175 LEU A C 1
ATOM 1318 O O . LEU A 1 175 ? 9.576 1.448 -6.804 1.00 97.00 175 LEU A O 1
ATOM 1322 N N . THR A 1 176 ? 9.898 3.485 -5.922 1.00 96.38 176 THR A N 1
ATOM 1323 C CA . THR A 1 176 ? 11.304 3.599 -6.349 1.00 96.38 176 THR A CA 1
ATOM 1324 C C . THR A 1 176 ? 12.142 2.397 -5.900 1.00 96.38 176 THR A C 1
ATOM 1326 O O . THR A 1 176 ? 12.919 1.848 -6.683 1.00 96.38 176 THR A O 1
ATOM 1329 N N . GLY A 1 177 ? 11.946 1.926 -4.663 1.00 95.69 177 GLY A N 1
ATOM 1330 C CA . GLY A 1 177 ? 12.653 0.754 -4.137 1.00 95.69 177 GLY A CA 1
ATOM 1331 C C . GLY A 1 177 ? 12.226 -0.567 -4.788 1.00 95.69 177 GLY A C 1
ATOM 1332 O O . GLY A 1 177 ? 13.058 -1.458 -4.979 1.00 95.69 177 GLY A O 1
ATOM 1333 N N . VAL A 1 178 ? 10.948 -0.698 -5.151 1.00 97.81 178 VAL A N 1
ATOM 1334 C CA . VAL A 1 178 ? 10.417 -1.889 -5.837 1.00 97.81 178 VAL A CA 1
ATOM 1335 C C . VAL A 1 178 ? 10.877 -1.917 -7.295 1.00 97.81 178 VAL A C 1
ATOM 1337 O O . VAL A 1 178 ? 11.396 -2.934 -7.752 1.00 97.81 178 VAL A O 1
ATOM 1340 N N . VAL A 1 179 ? 10.767 -0.788 -8.001 1.00 97.88 179 VAL A N 1
ATOM 1341 C CA . VAL A 1 179 ? 11.233 -0.618 -9.384 1.00 97.88 179 VAL A CA 1
ATOM 1342 C C . VAL A 1 179 ? 12.720 -0.935 -9.492 1.00 97.88 179 VAL A C 1
ATOM 1344 O O . VAL A 1 179 ? 13.098 -1.752 -10.329 1.00 97.88 179 VAL A O 1
ATOM 1347 N N . GLY A 1 180 ? 13.554 -0.379 -8.606 1.00 96.44 180 GLY A N 1
ATOM 1348 C CA . GLY A 1 180 ? 14.994 -0.645 -8.607 1.00 96.44 180 GLY A CA 1
ATOM 1349 C C . GLY A 1 180 ? 15.334 -2.139 -8.516 1.00 96.44 180 GLY A C 1
ATOM 1350 O O . GLY A 1 180 ? 16.242 -2.608 -9.199 1.00 96.44 180 GLY A O 1
ATOM 1351 N N . GLN A 1 181 ? 14.567 -2.909 -7.737 1.00 96.56 181 GLN A N 1
ATOM 1352 C CA . GLN A 1 181 ? 14.736 -4.363 -7.633 1.00 96.56 181 GLN A CA 1
ATOM 1353 C C . GLN A 1 181 ? 14.127 -5.140 -8.814 1.00 96.56 181 GLN A C 1
ATOM 1355 O O . GLN A 1 181 ? 14.575 -6.249 -9.103 1.00 96.56 181 GLN A O 1
ATOM 1360 N N . LEU A 1 182 ? 13.132 -4.581 -9.512 1.00 97.56 182 LEU A N 1
ATOM 1361 C CA . LEU A 1 182 ? 12.532 -5.180 -10.709 1.00 97.56 182 LEU A CA 1
ATOM 1362 C C . LEU A 1 182 ? 13.361 -4.966 -11.986 1.00 97.56 182 LEU A C 1
ATOM 1364 O O . LEU A 1 182 ? 13.210 -5.745 -12.929 1.00 97.56 182 LEU A O 1
ATOM 1368 N N . LEU A 1 183 ? 14.254 -3.970 -12.029 1.00 95.88 183 LEU A N 1
ATOM 1369 C CA . LEU A 1 183 ? 15.045 -3.634 -13.225 1.00 95.88 183 LEU A CA 1
ATOM 1370 C C . LEU A 1 183 ? 15.788 -4.828 -13.864 1.00 95.88 183 LEU A C 1
ATOM 1372 O O . LEU A 1 183 ? 15.671 -4.994 -15.081 1.00 95.88 183 LEU A O 1
ATOM 1376 N N . PRO A 1 184 ? 16.491 -5.708 -13.115 1.00 95.12 184 PRO A N 1
ATOM 1377 C CA . PRO A 1 184 ? 17.160 -6.866 -13.716 1.00 95.12 184 PRO A CA 1
ATOM 1378 C C . PRO A 1 184 ? 16.193 -7.827 -14.419 1.00 95.12 184 PRO A C 1
ATOM 1380 O O . PRO A 1 184 ? 16.555 -8.466 -15.405 1.00 95.12 184 PRO A O 1
ATOM 1383 N N . TYR A 1 185 ? 14.955 -7.916 -13.931 1.00 96.19 185 TYR A N 1
ATOM 1384 C CA . TYR A 1 185 ? 13.918 -8.773 -14.499 1.00 96.19 185 TYR A CA 1
ATOM 1385 C C . TYR A 1 185 ? 13.253 -8.121 -15.716 1.00 96.19 185 TYR A C 1
ATOM 1387 O O . TYR A 1 185 ? 12.999 -8.802 -16.706 1.00 96.19 185 TYR A O 1
ATOM 1395 N N . ALA A 1 186 ? 13.054 -6.799 -15.699 1.00 96.44 186 ALA A N 1
ATOM 1396 C CA . ALA A 1 186 ? 12.550 -6.035 -16.845 1.00 96.44 186 ALA A CA 1
ATOM 1397 C C . ALA A 1 186 ? 13.460 -6.138 -18.089 1.00 96.44 186 ALA A C 1
ATOM 1399 O O . ALA A 1 186 ? 12.993 -6.028 -19.227 1.00 96.44 186 ALA A O 1
ATOM 1400 N N . MET A 1 187 ? 14.758 -6.394 -17.893 1.00 95.62 187 MET A N 1
ATOM 1401 C CA . MET A 1 187 ? 15.702 -6.629 -18.988 1.00 95.62 187 MET A CA 1
ATOM 1402 C C . MET A 1 187 ? 15.363 -7.892 -19.796 1.00 95.62 187 MET A C 1
ATOM 1404 O O . MET A 1 187 ? 15.539 -7.896 -21.013 1.00 95.62 187 MET A O 1
ATOM 1408 N N . ILE A 1 188 ? 14.853 -8.943 -19.148 1.00 94.50 188 ILE A N 1
ATOM 1409 C CA . ILE A 1 188 ? 14.620 -10.260 -19.768 1.00 94.50 188 ILE A CA 1
ATOM 1410 C C . ILE A 1 188 ? 13.137 -10.592 -19.979 1.00 94.50 188 ILE A C 1
ATOM 1412 O O . ILE A 1 188 ? 12.816 -11.401 -20.847 1.00 94.50 188 ILE A O 1
ATOM 1416 N N . ASP A 1 189 ? 12.236 -9.971 -19.217 1.00 95.06 189 ASP A N 1
ATOM 1417 C CA . ASP A 1 189 ? 10.795 -10.206 -19.276 1.00 95.06 189 ASP A CA 1
ATOM 1418 C C . ASP A 1 189 ? 10.060 -8.919 -19.670 1.00 95.06 189 ASP A C 1
ATOM 1420 O O . ASP A 1 189 ? 10.017 -7.934 -18.926 1.00 95.06 189 ASP A O 1
ATOM 1424 N N . ARG A 1 1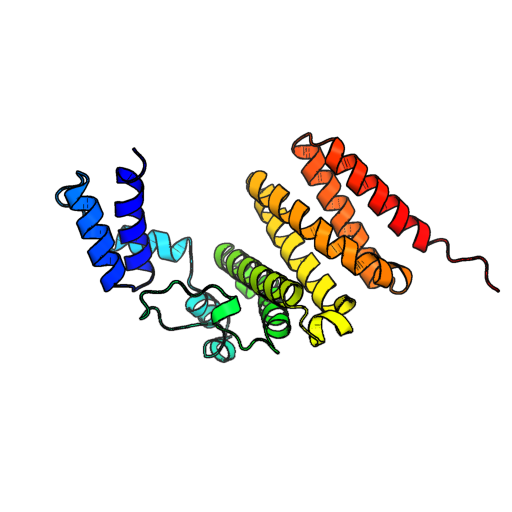90 ? 9.441 -8.951 -20.856 1.00 94.44 190 ARG A N 1
ATOM 1425 C CA . ARG A 1 190 ? 8.668 -7.832 -21.400 1.00 94.44 190 ARG A CA 1
ATOM 1426 C C . ARG A 1 190 ? 7.487 -7.448 -20.510 1.00 94.44 190 ARG A C 1
ATOM 1428 O O . ARG A 1 190 ? 7.217 -6.267 -20.355 1.00 94.44 190 ARG A O 1
ATOM 1435 N N . LYS A 1 191 ? 6.802 -8.407 -19.885 1.00 95.25 191 LYS A N 1
ATOM 1436 C CA . LYS A 1 191 ? 5.659 -8.093 -19.021 1.00 95.25 191 LYS A CA 1
ATOM 1437 C C . LYS A 1 191 ? 6.116 -7.335 -17.776 1.00 95.25 191 LYS A C 1
ATOM 1439 O O . LYS A 1 191 ? 5.445 -6.397 -17.352 1.00 95.25 191 LYS A O 1
ATOM 1444 N N . VAL A 1 192 ? 7.254 -7.715 -17.192 1.00 97.06 192 VAL A N 1
ATOM 1445 C CA . VAL A 1 192 ? 7.834 -6.968 -16.062 1.00 97.06 192 VAL A CA 1
ATOM 1446 C C . VAL A 1 192 ? 8.241 -5.565 -16.510 1.00 97.06 192 VAL A C 1
ATOM 1448 O O . VAL A 1 192 ? 7.949 -4.599 -15.808 1.00 97.06 192 VAL A O 1
ATOM 1451 N N . ARG A 1 193 ? 8.842 -5.443 -17.700 1.00 97.19 193 ARG A N 1
ATOM 1452 C CA . ARG A 1 193 ? 9.195 -4.154 -18.311 1.00 97.19 193 ARG A CA 1
ATOM 1453 C C . ARG A 1 193 ? 7.992 -3.232 -18.454 1.00 97.19 193 ARG A C 1
ATOM 1455 O O . ARG A 1 193 ? 8.051 -2.113 -17.965 1.00 97.19 193 ARG A O 1
ATOM 1462 N N . ASP A 1 194 ? 6.898 -3.722 -19.032 1.00 96.75 194 ASP A N 1
ATOM 1463 C CA . ASP A 1 194 ? 5.677 -2.938 -19.239 1.00 96.75 194 ASP A CA 1
ATOM 1464 C C . ASP A 1 194 ? 5.113 -2.409 -17.902 1.00 96.75 194 ASP A C 1
ATOM 1466 O O . ASP A 1 194 ? 4.719 -1.248 -17.808 1.00 96.75 194 ASP A O 1
ATOM 1470 N N . ASN A 1 195 ? 5.145 -3.225 -16.837 1.00 97.12 195 ASN A N 1
ATOM 1471 C CA . ASN A 1 195 ? 4.722 -2.800 -15.494 1.00 97.12 195 ASN A CA 1
ATOM 1472 C C . ASN A 1 195 ? 5.653 -1.738 -14.889 1.00 97.12 195 ASN A C 1
ATOM 1474 O O . ASN A 1 195 ? 5.178 -0.774 -14.289 1.00 97.12 195 ASN A O 1
ATOM 1478 N N . VAL A 1 196 ? 6.970 -1.901 -15.042 1.00 98.19 196 VAL A N 1
ATOM 1479 C CA . VAL A 1 196 ? 7.953 -0.921 -14.560 1.00 98.19 196 VAL A CA 1
ATOM 1480 C C . VAL A 1 196 ? 7.806 0.408 -15.303 1.00 98.19 196 VAL A C 1
ATOM 1482 O O . VAL A 1 196 ? 7.792 1.453 -14.657 1.00 98.19 196 VAL A O 1
ATOM 1485 N N . THR A 1 197 ? 7.640 0.383 -16.627 1.00 97.81 197 THR A N 1
ATOM 1486 C CA . THR A 1 197 ? 7.411 1.589 -17.435 1.00 97.81 197 THR A CA 1
ATOM 1487 C C . THR A 1 197 ? 6.158 2.328 -16.974 1.00 97.81 197 THR A C 1
ATOM 1489 O O . THR A 1 197 ? 6.229 3.519 -16.682 1.00 97.81 197 THR A O 1
ATOM 1492 N N . ALA A 1 198 ? 5.036 1.620 -16.803 1.00 97.25 198 ALA A N 1
ATOM 1493 C CA . ALA A 1 198 ? 3.792 2.228 -16.331 1.00 97.25 198 ALA A CA 1
ATOM 1494 C C . ALA A 1 198 ? 3.935 2.866 -14.935 1.00 97.25 198 ALA A C 1
ATOM 1496 O O . ALA A 1 198 ? 3.397 3.946 -14.683 1.00 97.25 198 ALA A O 1
ATOM 1497 N N . ALA A 1 199 ? 4.680 2.224 -14.027 1.00 98.00 199 ALA A N 1
ATOM 1498 C CA . ALA A 1 199 ? 4.957 2.786 -12.708 1.00 98.00 199 ALA A CA 1
ATOM 1499 C C . ALA A 1 199 ? 5.820 4.053 -12.790 1.00 98.00 199 ALA A C 1
ATOM 1501 O O . ALA A 1 199 ? 5.497 5.039 -12.130 1.00 98.00 199 ALA A O 1
ATOM 1502 N N . LEU A 1 200 ? 6.871 4.054 -13.616 1.00 98.38 200 LEU A N 1
ATOM 1503 C CA . LEU A 1 200 ? 7.743 5.216 -13.814 1.00 98.38 200 LEU A CA 1
ATOM 1504 C C . LEU A 1 200 ? 6.981 6.399 -14.428 1.00 98.38 200 LEU A C 1
ATOM 1506 O O . LEU A 1 200 ? 7.119 7.526 -13.950 1.00 98.38 200 LEU A O 1
ATOM 1510 N N . ASP A 1 201 ? 6.124 6.157 -15.422 1.00 98.12 201 ASP A N 1
ATOM 1511 C CA . ASP A 1 201 ? 5.283 7.199 -16.026 1.00 98.12 201 ASP A CA 1
ATOM 1512 C C . ASP A 1 201 ? 4.361 7.850 -14.986 1.00 98.12 201 ASP A C 1
ATOM 1514 O O . ASP A 1 201 ? 4.247 9.080 -14.903 1.00 98.12 201 ASP A O 1
ATOM 1518 N N . TRP A 1 202 ? 3.745 7.032 -14.130 1.00 97.88 202 TRP A N 1
ATOM 1519 C CA . TRP A 1 202 ? 2.918 7.537 -13.043 1.00 97.88 202 TRP A CA 1
ATOM 1520 C C . TRP A 1 202 ? 3.747 8.285 -11.986 1.00 97.88 202 TRP A C 1
ATOM 1522 O O . TRP A 1 202 ? 3.378 9.405 -11.628 1.00 97.88 202 TRP A O 1
ATOM 1532 N N . GLN A 1 203 ? 4.890 7.751 -11.540 1.00 97.94 203 GLN A N 1
ATOM 1533 C CA . GLN A 1 203 ? 5.779 8.428 -10.581 1.00 97.94 203 GLN A CA 1
ATOM 1534 C C . GLN A 1 203 ? 6.206 9.805 -11.104 1.00 97.94 203 GLN A C 1
ATOM 1536 O O . GLN A 1 203 ? 6.142 10.795 -10.373 1.00 97.94 203 GLN A O 1
ATOM 1541 N N . ARG A 1 204 ? 6.563 9.895 -12.393 1.00 98.12 204 ARG A N 1
ATOM 1542 C CA . ARG A 1 204 ? 6.873 11.165 -13.060 1.00 98.12 204 ARG A CA 1
ATOM 1543 C C . ARG A 1 204 ? 5.712 12.150 -12.942 1.00 98.12 204 ARG A C 1
ATOM 1545 O O . ARG A 1 204 ? 5.949 13.309 -12.606 1.00 98.12 204 ARG A O 1
ATOM 1552 N N . SER A 1 205 ? 4.477 11.713 -13.206 1.00 97.06 205 SER A N 1
ATOM 1553 C CA . SER A 1 205 ? 3.300 12.589 -13.105 1.00 97.06 205 SER A CA 1
ATOM 1554 C C . SER A 1 205 ? 3.059 13.099 -11.681 1.00 97.06 205 SER A C 1
ATOM 1556 O O . SER A 1 205 ? 2.759 14.280 -11.507 1.00 97.06 205 SER A O 1
ATOM 1558 N N . VAL A 1 206 ? 3.265 12.253 -10.664 1.00 97.50 206 VAL A N 1
ATOM 1559 C CA . VAL A 1 206 ? 3.097 12.626 -9.252 1.00 97.50 206 VAL A CA 1
ATOM 1560 C C . VAL A 1 206 ? 4.146 13.651 -8.839 1.00 97.50 206 VAL A C 1
ATOM 1562 O O . VAL A 1 206 ? 3.792 14.710 -8.322 1.00 97.50 206 VAL A O 1
ATOM 1565 N N . TY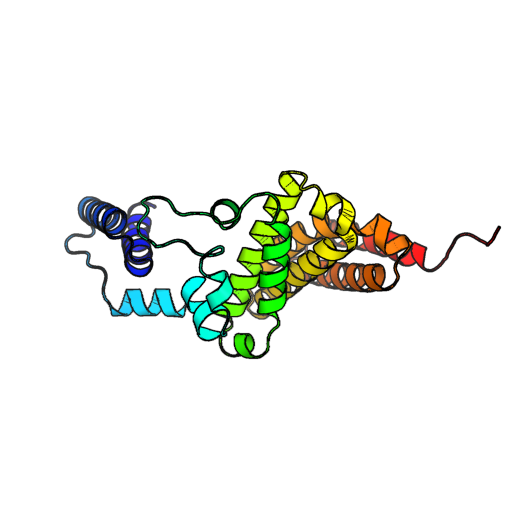R A 1 207 ? 5.428 13.387 -9.111 1.00 97.94 207 TYR A N 1
ATOM 1566 C CA . TYR A 1 207 ? 6.504 14.317 -8.762 1.00 97.94 207 TYR A CA 1
ATOM 1567 C C . TYR A 1 207 ? 6.391 15.646 -9.516 1.00 97.94 207 TYR A C 1
ATOM 1569 O O . TYR A 1 207 ? 6.627 16.704 -8.933 1.00 97.94 207 TYR A O 1
ATOM 1577 N N . ALA A 1 208 ? 5.957 15.619 -10.780 1.00 96.94 208 ALA A N 1
ATOM 1578 C CA . ALA A 1 208 ? 5.680 16.834 -11.538 1.00 96.94 208 ALA A CA 1
ATOM 1579 C C . ALA A 1 208 ? 4.528 17.649 -10.925 1.00 96.94 208 ALA A C 1
ATOM 1581 O O . ALA A 1 208 ? 4.646 18.870 -10.821 1.00 96.94 208 ALA A O 1
ATOM 1582 N N . ALA A 1 209 ? 3.451 16.993 -10.475 1.00 94.75 209 ALA A N 1
ATOM 1583 C CA . ALA A 1 209 ? 2.304 17.659 -9.855 1.00 94.75 209 ALA A CA 1
ATOM 1584 C C . ALA A 1 209 ? 2.671 18.396 -8.556 1.00 94.75 209 ALA A C 1
ATOM 1586 O O . ALA A 1 209 ? 2.127 19.466 -8.286 1.00 94.75 209 ALA A O 1
ATOM 1587 N N . VAL A 1 210 ? 3.623 17.866 -7.779 1.00 96.06 210 VAL A N 1
ATOM 1588 C CA . VAL A 1 210 ? 4.119 18.510 -6.546 1.00 96.06 210 VAL A CA 1
ATOM 1589 C C . VAL A 1 210 ? 5.350 19.402 -6.762 1.00 96.06 210 VAL A C 1
ATOM 1591 O O . VAL A 1 210 ? 5.874 19.967 -5.804 1.00 96.06 210 VAL A O 1
ATOM 1594 N N . GLY A 1 211 ? 5.813 19.560 -8.007 1.00 97.19 211 GLY A N 1
ATOM 1595 C CA . GLY A 1 211 ? 6.952 20.415 -8.352 1.00 97.19 211 GLY A CA 1
ATOM 1596 C C . GLY A 1 211 ? 8.328 19.859 -7.961 1.00 97.19 211 GLY A C 1
ATOM 1597 O O . GLY A 1 211 ? 9.306 20.613 -7.950 1.00 97.19 211 GLY A O 1
ATOM 1598 N N . ASP A 1 212 ? 8.443 18.561 -7.668 1.00 97.62 212 ASP A N 1
ATOM 1599 C CA . ASP A 1 212 ? 9.717 17.919 -7.325 1.00 97.62 212 ASP A CA 1
ATOM 1600 C C . ASP A 1 212 ? 10.531 17.589 -8.587 1.00 97.62 212 ASP A C 1
ATOM 1602 O O . ASP A 1 212 ? 10.567 16.470 -9.102 1.00 97.62 212 ASP A O 1
ATOM 1606 N N . THR A 1 213 ? 11.204 18.612 -9.112 1.00 97.56 213 THR A N 1
ATOM 1607 C CA . THR A 1 213 ? 12.015 18.502 -10.336 1.00 97.56 213 THR A CA 1
ATOM 1608 C C . THR A 1 213 ? 13.234 17.585 -10.194 1.00 97.56 213 THR A C 1
ATOM 1610 O O . THR A 1 213 ? 13.736 17.077 -11.200 1.00 97.56 213 THR A O 1
ATOM 1613 N N . ALA A 1 214 ? 13.728 17.364 -8.971 1.00 97.50 214 ALA A N 1
ATOM 1614 C CA . ALA A 1 214 ? 14.842 16.455 -8.724 1.00 97.50 214 ALA A CA 1
ATOM 1615 C C . ALA A 1 214 ? 14.376 14.999 -8.834 1.00 97.50 214 ALA A C 1
ATOM 1617 O O . ALA A 1 214 ? 15.003 14.213 -9.549 1.00 97.50 214 ALA A O 1
ATOM 1618 N N . ALA A 1 215 ? 13.246 14.664 -8.204 1.00 96.56 215 ALA A N 1
ATOM 1619 C CA . ALA A 1 215 ? 12.645 13.340 -8.312 1.00 96.56 215 ALA A CA 1
ATOM 1620 C C . ALA A 1 215 ? 12.202 13.024 -9.750 1.00 96.56 215 ALA A C 1
ATOM 1622 O O . ALA A 1 215 ? 12.463 11.923 -10.235 1.00 96.56 215 ALA A O 1
ATOM 1623 N N . VAL A 1 216 ? 11.635 14.000 -10.477 1.00 98.19 216 VAL A N 1
ATOM 1624 C CA . VAL A 1 216 ? 11.305 13.842 -11.909 1.00 98.19 216 VAL A CA 1
ATOM 1625 C C . VAL A 1 216 ? 12.526 13.401 -12.718 1.00 98.19 216 VAL A C 1
ATOM 1627 O O . VAL A 1 216 ? 12.430 12.439 -13.474 1.00 98.19 216 VAL A O 1
ATOM 1630 N N . ARG A 1 217 ? 13.682 14.048 -12.531 1.00 98.00 217 ARG A N 1
ATOM 1631 C CA . ARG A 1 217 ? 14.912 13.693 -13.256 1.00 98.00 217 ARG A CA 1
ATOM 1632 C C . ARG A 1 217 ? 15.384 12.276 -12.937 1.00 98.00 217 ARG A C 1
ATOM 1634 O O . ARG A 1 217 ? 15.750 11.541 -13.845 1.00 98.00 217 ARG A O 1
ATOM 1641 N N . GLY A 1 218 ? 15.329 11.876 -11.665 1.00 97.19 218 GLY A N 1
ATOM 1642 C CA . GLY A 1 218 ? 15.677 10.510 -11.264 1.00 97.19 218 GLY A CA 1
ATOM 1643 C C . GLY A 1 218 ? 14.774 9.458 -11.919 1.00 97.19 218 GLY A C 1
ATOM 1644 O O . GLY A 1 218 ? 15.252 8.417 -12.368 1.00 97.19 218 GLY A O 1
ATOM 1645 N N . VAL A 1 219 ? 13.475 9.748 -12.042 1.00 97.44 219 VAL A N 1
ATOM 1646 C CA . VAL A 1 219 ? 12.525 8.879 -12.755 1.00 97.44 219 VAL A CA 1
ATOM 1647 C C . VAL A 1 219 ? 12.810 8.850 -14.261 1.00 97.44 219 VAL A C 1
ATOM 1649 O O . VAL A 1 219 ? 12.764 7.779 -14.862 1.00 97.44 219 VAL A O 1
ATOM 1652 N N . GLU A 1 220 ? 13.153 9.985 -14.875 1.00 97.81 220 GLU A N 1
ATOM 1653 C CA . GLU A 1 220 ? 13.540 10.055 -16.293 1.00 97.81 220 GLU A CA 1
ATOM 1654 C C . GLU A 1 220 ? 14.798 9.234 -16.601 1.00 97.81 220 GLU A C 1
ATOM 1656 O O . GLU A 1 220 ? 14.842 8.525 -17.608 1.00 97.81 220 GLU A O 1
ATOM 1661 N N . GLU A 1 221 ? 15.800 9.286 -15.725 1.00 97.00 221 GLU A N 1
ATOM 1662 C CA . GLU A 1 221 ? 17.014 8.474 -15.836 1.00 97.00 221 GLU A CA 1
ATOM 1663 C C . GLU A 1 221 ? 16.686 6.974 -15.758 1.00 97.00 221 GLU A C 1
ATOM 1665 O O . GLU A 1 221 ? 17.138 6.195 -16.601 1.00 97.00 221 GLU A O 1
ATOM 1670 N N . ALA A 1 222 ? 15.846 6.564 -14.802 1.00 96.25 222 ALA A N 1
ATOM 1671 C CA . ALA A 1 222 ? 15.390 5.180 -14.694 1.00 96.25 222 ALA A CA 1
ATOM 1672 C C . ALA A 1 222 ? 14.576 4.734 -15.925 1.00 96.25 222 ALA A C 1
ATOM 1674 O O . ALA A 1 222 ? 14.791 3.635 -16.440 1.00 96.25 222 ALA A O 1
ATOM 1675 N N . ALA A 1 223 ? 13.691 5.587 -16.444 1.00 97.38 223 ALA A N 1
ATOM 1676 C CA . ALA A 1 223 ? 12.910 5.301 -17.647 1.00 97.38 223 ALA A CA 1
ATOM 1677 C C . ALA A 1 223 ? 13.801 5.136 -18.888 1.00 97.38 223 ALA A C 1
ATOM 1679 O O . ALA A 1 223 ? 13.580 4.224 -19.686 1.00 97.38 223 ALA A O 1
ATOM 1680 N N . ALA A 1 224 ? 14.855 5.948 -19.024 1.00 96.56 224 ALA A N 1
ATOM 1681 C CA . ALA A 1 224 ? 15.832 5.807 -20.102 1.00 96.56 224 ALA A CA 1
ATOM 1682 C C . ALA A 1 224 ? 16.587 4.465 -20.037 1.00 96.56 224 ALA A C 1
ATOM 1684 O O . ALA A 1 224 ? 16.814 3.835 -21.073 1.00 96.56 224 ALA A O 1
ATOM 1685 N N . VAL A 1 225 ? 16.926 3.990 -18.830 1.00 95.75 225 VAL A N 1
ATOM 1686 C CA . VAL A 1 225 ? 17.508 2.649 -18.639 1.00 95.75 225 VAL A CA 1
ATOM 1687 C C . VAL A 1 225 ? 16.542 1.570 -19.125 1.00 95.75 225 VAL A C 1
ATOM 1689 O O . VAL A 1 225 ? 16.943 0.709 -19.905 1.00 95.75 225 VAL A O 1
ATOM 1692 N N . VAL A 1 226 ? 15.271 1.632 -18.724 1.00 95.75 226 VAL A N 1
ATOM 1693 C CA . VAL A 1 226 ? 14.259 0.640 -19.122 1.00 95.75 226 VAL A CA 1
ATOM 1694 C C . VAL A 1 226 ? 14.039 0.635 -20.637 1.00 95.75 226 VAL A C 1
ATOM 1696 O O . VAL A 1 226 ? 14.015 -0.437 -21.243 1.00 95.75 226 VAL A O 1
ATOM 1699 N N . ALA A 1 227 ? 13.961 1.811 -21.265 1.00 94.50 227 ALA A N 1
ATOM 1700 C CA . ALA A 1 227 ? 13.817 1.947 -22.715 1.00 94.50 227 ALA A CA 1
ATOM 1701 C C . ALA A 1 227 ? 15.000 1.335 -23.489 1.00 94.50 227 ALA A C 1
ATOM 1703 O O . ALA A 1 227 ? 14.822 0.782 -24.573 1.00 94.50 227 ALA A O 1
ATOM 1704 N N . SER A 1 228 ? 16.211 1.360 -22.919 1.00 94.81 228 SER A N 1
ATOM 1705 C CA . SER A 1 228 ? 17.385 0.746 -23.552 1.00 94.81 228 SER A CA 1
ATOM 1706 C C . SER A 1 228 ? 17.273 -0.779 -23.697 1.00 94.81 228 SER A C 1
ATOM 1708 O O . SER A 1 228 ? 17.919 -1.360 -24.569 1.00 94.81 228 SER A O 1
ATOM 1710 N N . PHE A 1 229 ? 16.418 -1.440 -22.906 1.00 92.00 229 PHE A N 1
ATOM 1711 C CA . PHE A 1 229 ? 16.226 -2.891 -22.970 1.00 92.00 229 PHE A CA 1
ATOM 1712 C C . PHE A 1 229 ? 15.478 -3.355 -24.233 1.00 92.00 229 PHE A C 1
ATOM 1714 O O . PHE A 1 229 ? 15.518 -4.545 -24.561 1.00 92.00 229 PHE A O 1
ATOM 1721 N N . ASP A 1 230 ? 14.778 -2.460 -24.943 1.00 75.50 230 ASP A N 1
ATOM 1722 C CA . ASP A 1 230 ? 14.141 -2.756 -26.241 1.00 75.50 230 ASP A CA 1
ATOM 1723 C C . ASP A 1 230 ? 15.167 -2.850 -27.382 1.00 75.50 230 ASP A C 1
ATOM 1725 O O . ASP A 1 230 ? 14.899 -3.424 -28.439 1.00 75.50 230 ASP A O 1
ATOM 1729 N N . HIS A 1 231 ? 16.376 -2.339 -27.156 1.00 66.06 231 HIS A N 1
ATOM 1730 C CA . HIS A 1 231 ? 17.506 -2.431 -28.069 1.00 66.06 231 HIS A CA 1
ATOM 1731 C C . HIS A 1 231 ? 18.464 -3.506 -27.556 1.00 66.06 231 HIS A C 1
ATOM 1733 O O . HIS A 1 231 ? 19.540 -3.206 -27.041 1.00 66.06 231 HIS A O 1
ATOM 1739 N N . GLY A 1 232 ? 18.042 -4.775 -27.644 1.00 53.72 232 GLY A N 1
ATOM 1740 C CA . GLY A 1 232 ? 18.870 -5.913 -27.235 1.00 53.72 232 GLY A CA 1
ATOM 1741 C C . GLY A 1 232 ? 20.290 -5.835 -27.823 1.00 53.72 232 GLY A C 1
ATOM 1742 O O . GLY A 1 232 ? 20.478 -5.234 -28.886 1.00 53.72 232 GLY A O 1
ATOM 1743 N N . PRO A 1 233 ? 21.308 -6.421 -27.160 1.00 47.16 233 PRO A N 1
ATOM 1744 C CA . PRO A 1 233 ? 22.663 -6.411 -27.695 1.00 47.16 233 PRO A CA 1
ATOM 1745 C C . PRO A 1 233 ? 22.648 -6.981 -29.122 1.00 47.16 233 PRO A C 1
ATOM 1747 O O . PRO A 1 233 ? 21.917 -7.948 -29.365 1.00 47.16 233 PRO A O 1
ATOM 1750 N N . PRO A 1 234 ? 23.419 -6.409 -30.070 1.00 42.25 234 PRO A N 1
ATOM 1751 C CA . PRO A 1 234 ? 23.522 -6.971 -31.410 1.00 42.25 234 PRO A CA 1
ATOM 1752 C C . PRO A 1 234 ? 23.874 -8.453 -31.275 1.00 42.25 234 PRO A C 1
ATOM 1754 O O . PRO A 1 234 ? 24.827 -8.799 -30.571 1.00 42.25 234 PRO A O 1
ATOM 1757 N N . GLY A 1 235 ? 23.038 -9.308 -31.871 1.00 48.19 235 GLY A N 1
ATOM 1758 C CA . GLY A 1 235 ? 23.146 -10.757 -31.755 1.00 48.19 235 GLY A CA 1
ATOM 1759 C C . GLY A 1 235 ? 24.580 -11.223 -31.998 1.00 48.19 235 GLY A C 1
ATOM 1760 O O . GLY A 1 235 ? 25.223 -10.787 -32.954 1.00 48.19 235 GLY A O 1
ATOM 1761 N N . ARG A 1 236 ? 25.076 -12.067 -31.094 1.00 37.84 236 ARG A N 1
ATOM 1762 C CA . ARG A 1 236 ? 26.270 -12.880 -31.324 1.00 37.84 236 ARG A CA 1
ATOM 1763 C C . ARG A 1 236 ? 25.868 -14.192 -31.971 1.00 37.84 236 ARG A C 1
ATOM 1765 O O . ARG A 1 236 ? 24.817 -14.727 -31.555 1.00 37.84 236 ARG A O 1
#